Protein AF-A0A8J4FCX3-F1 (afdb_monomer)

Organism: NCBI:txid51714

pLDDT: mean 71.58, std 21.55, range [36.06, 98.0]

Mean predicted aligned error: 17.14 Å

Secondary structure (DSSP, 8-state):
-----------------------------PPP-PPP-----------------TTSTTTTTS----HHHHHHHHHHHHH-SS-SSEE-HHHHHHHHHHHHHHHGGGGGGGHHHHHHHHHHHHHSTTSSEEHHHHHHHHHHHHHHHHH-SSHHHHHS-HHHHHHHHHHH---HHHHHHHHHHHHHH-SSSSS---HHHHHHHHHHHHTTS-----------------PPPP-----PPPP--THHHHHHHHHHHHHHHHHSS-------------

Solvent-accessible surface area (backbone atoms only — not comparable to full-atom values): 18106 Å² total; per-residue (Å²): 143,84,89,83,82,86,85,80,88,84,89,79,85,84,88,82,86,76,86,88,76,85,85,84,81,87,84,81,81,81,77,82,83,78,79,88,79,90,79,83,87,79,94,75,94,74,91,76,87,67,84,72,74,83,72,52,72,69,70,68,59,69,55,74,75,56,61,64,51,57,52,39,52,49,48,46,58,72,51,26,82,86,68,82,68,43,31,47,66,68,39,47,49,52,48,49,55,56,48,32,71,66,42,46,86,57,31,71,76,44,50,67,58,53,52,51,49,51,54,52,15,67,70,38,94,78,51,37,41,44,62,66,63,50,34,53,51,52,52,50,51,32,53,52,38,23,72,37,81,60,45,50,56,78,76,35,55,72,68,57,51,49,50,51,32,65,78,65,73,43,53,73,44,56,49,22,30,52,49,44,53,49,50,65,62,27,85,81,72,77,83,56,74,53,68,64,64,54,44,62,50,56,56,62,65,58,73,74,70,74,73,79,71,76,83,78,94,77,81,85,86,83,85,90,83,84,90,80,83,92,82,86,76,96,74,84,81,74,83,88,60,73,63,58,58,50,53,51,48,47,55,47,47,58,54,52,56,64,75,65,56,74,78,79,83,75,74,80,80,81,76,83,86,128

InterPro domains:
  IPR002048 EF-hand domain [PS50222] (75-102)
  IPR011992 EF-hand domain pair [SSF47473] (73-205)
  IPR018247 EF-Hand 1, calcium-binding site [PS00018] (80-92)

Foldseek 3Di:
DDDDDDDDDDDDDDDDDDDDDDDDDDDDDDDDDDDDDDDDDDDDDDDDPPPDPPPCVVVPPVPVPPVLLLLLVLLVVVLPPVPPQWAALVSLVVVLVLLCVLQPPLSVVLVVLNVVQQVVLVPDPNVTHHSVSSSVSLVVSLQSQLPDPVRVCVVDPPVVLVVLCVVLVDDSSVLSSLSSSQSSQCPPPPLDNDVVSVVVSVVVVVVPPPPPPPDDDDDDDDDDDDDDDDDDDDDDDDPDDCPSSVRSSVVSCVVVVVVVPPDPPPDDPDDDDD

Structure (mmCIF, N/CA/C/O backbone):
data_AF-A0A8J4FCX3-F1
#
_entry.id   AF-A0A8J4FCX3-F1
#
loop_
_atom_site.group_PDB
_atom_site.id
_atom_site.type_symbol
_atom_site.label_atom_id
_atom_site.label_alt_id
_atom_site.label_comp_id
_atom_site.label_asym_id
_atom_site.label_entity_id
_atom_site.label_seq_id
_atom_site.pdbx_PDB_ins_code
_atom_site.Cartn_x
_atom_site.Cartn_y
_atom_site.Cartn_z
_atom_site.occupancy
_atom_site.B_iso_or_equiv
_atom_site.auth_seq_id
_atom_site.auth_comp_id
_atom_site.auth_asym_id
_atom_site.auth_atom_id
_atom_site.pdbx_PDB_model_num
ATOM 1 N N . MET A 1 1 ? 33.889 39.004 21.319 1.00 54.09 1 MET A N 1
ATOM 2 C CA . MET A 1 1 ? 34.688 39.206 20.091 1.00 54.09 1 MET A CA 1
ATOM 3 C C . MET A 1 1 ? 35.762 38.133 20.022 1.00 54.09 1 MET A C 1
ATOM 5 O O . MET A 1 1 ? 36.816 38.332 20.600 1.00 54.09 1 MET A O 1
ATOM 9 N N . ILE A 1 2 ? 35.498 36.999 19.370 1.00 49.41 2 ILE A N 1
ATOM 10 C CA . ILE A 1 2 ? 36.554 36.094 18.891 1.00 49.41 2 ILE A CA 1
ATOM 11 C C . ILE A 1 2 ? 36.075 35.586 17.528 1.00 49.41 2 ILE A C 1
ATOM 13 O O . ILE A 1 2 ? 35.188 34.743 17.443 1.00 49.41 2 ILE A O 1
ATOM 17 N N . GLN A 1 3 ? 36.581 36.216 16.468 1.00 55.03 3 GLN A N 1
ATOM 18 C CA . GLN A 1 3 ? 36.426 35.786 15.080 1.00 55.03 3 GLN A CA 1
ATOM 19 C C . GLN A 1 3 ? 37.555 34.800 14.770 1.00 55.03 3 GLN A C 1
ATOM 21 O O . GLN A 1 3 ? 38.723 35.173 14.855 1.00 55.03 3 GLN A O 1
ATOM 26 N N . SER A 1 4 ? 37.211 33.574 14.378 1.00 59.53 4 SER A N 1
ATOM 27 C CA . SER A 1 4 ? 38.151 32.646 13.739 1.00 59.53 4 SER A CA 1
ATOM 28 C C . SER A 1 4 ? 37.817 32.521 12.249 1.00 59.53 4 SER A C 1
ATOM 30 O O . SER A 1 4 ? 36.651 32.291 11.915 1.00 59.53 4 SER A O 1
ATOM 32 N N . PRO A 1 5 ? 38.805 32.682 11.349 1.00 67.75 5 PRO A N 1
ATOM 33 C CA . PRO A 1 5 ? 38.584 32.686 9.913 1.00 67.75 5 PRO A CA 1
ATOM 34 C C . PRO A 1 5 ? 38.852 31.320 9.270 1.00 67.75 5 PRO A C 1
ATOM 36 O O . PRO A 1 5 ? 39.834 30.654 9.576 1.00 67.75 5 PRO A O 1
ATOM 39 N N . GLY A 1 6 ? 38.016 31.010 8.278 1.00 59.69 6 GLY A N 1
ATOM 40 C CA . GLY A 1 6 ? 38.430 30.462 6.989 1.00 59.69 6 GLY A CA 1
ATOM 41 C C . GLY A 1 6 ? 38.749 28.974 6.927 1.00 59.69 6 GLY A C 1
ATOM 42 O O . GLY A 1 6 ? 39.704 28.523 7.534 1.00 59.69 6 GLY A O 1
ATOM 43 N N . HIS A 1 7 ? 38.070 28.266 6.023 1.00 53.25 7 HIS A N 1
ATOM 44 C CA . HIS A 1 7 ? 38.741 27.335 5.116 1.00 53.25 7 HIS A CA 1
ATOM 45 C C . HIS A 1 7 ? 38.043 27.329 3.756 1.00 53.25 7 HIS A C 1
ATOM 47 O O . HIS A 1 7 ? 36.821 27.260 3.647 1.00 53.25 7 HIS A O 1
ATOM 53 N N . GLN A 1 8 ? 38.870 27.520 2.731 1.00 55.38 8 GLN A N 1
ATOM 54 C CA . GLN A 1 8 ? 38.496 27.755 1.348 1.00 55.38 8 GLN A CA 1
ATOM 55 C C . GLN A 1 8 ? 38.189 26.459 0.597 1.00 55.38 8 GLN A C 1
ATOM 57 O O . GLN A 1 8 ? 38.683 25.377 0.908 1.00 55.38 8 GLN A O 1
ATOM 62 N N . ALA A 1 9 ? 37.390 26.654 -0.445 1.00 49.56 9 ALA A N 1
ATOM 63 C CA . ALA A 1 9 ? 36.961 25.714 -1.458 1.00 49.56 9 ALA A CA 1
ATOM 64 C C . ALA A 1 9 ? 38.083 24.856 -2.072 1.00 49.56 9 ALA A C 1
ATOM 66 O O . ALA A 1 9 ? 39.139 25.352 -2.465 1.00 49.56 9 ALA A O 1
ATOM 67 N N . ARG A 1 10 ? 37.771 23.575 -2.299 1.00 55.25 10 ARG A N 1
ATOM 68 C CA . ARG A 1 10 ? 38.432 22.736 -3.305 1.00 55.25 10 ARG A CA 1
ATOM 69 C C . ARG A 1 10 ? 37.392 22.153 -4.254 1.00 55.25 10 ARG A C 1
ATOM 71 O O . ARG A 1 10 ? 36.759 21.142 -3.984 1.00 55.25 10 ARG A O 1
ATOM 78 N N . THR A 1 11 ? 37.251 22.820 -5.391 1.00 54.75 11 THR A N 1
ATOM 79 C CA . THR A 1 11 ? 36.626 22.320 -6.616 1.00 54.75 11 THR A CA 1
ATOM 80 C C . THR A 1 11 ? 37.654 21.546 -7.438 1.00 54.75 11 THR A C 1
ATOM 82 O O . THR A 1 11 ? 38.562 22.177 -7.974 1.00 54.75 11 THR A O 1
ATOM 85 N N . LEU A 1 12 ? 37.493 20.231 -7.623 1.00 55.84 12 LEU A N 1
ATOM 86 C CA . LEU A 1 12 ? 38.101 19.500 -8.744 1.00 55.84 12 LEU A CA 1
ATOM 87 C C . LEU A 1 12 ? 37.167 18.385 -9.253 1.00 55.84 12 LEU A C 1
ATOM 89 O O . LEU A 1 12 ? 36.485 17.718 -8.486 1.00 55.84 12 LEU A O 1
ATOM 93 N N . ARG A 1 13 ? 37.119 18.291 -10.587 1.00 51.84 13 ARG A N 1
ATOM 94 C CA . ARG A 1 13 ? 36.178 17.575 -11.474 1.00 51.84 13 ARG A CA 1
ATOM 95 C C . ARG A 1 13 ? 36.328 16.036 -11.427 1.00 51.84 13 ARG A C 1
ATOM 97 O O . ARG A 1 13 ? 37.305 15.550 -10.869 1.00 51.84 13 ARG A O 1
ATOM 104 N N . PRO A 1 14 ? 35.462 15.281 -12.136 1.00 55.94 14 PRO A N 1
ATOM 105 C CA . PRO A 1 14 ? 35.818 14.941 -13.522 1.00 55.94 14 PRO A CA 1
ATOM 106 C C . PRO A 1 14 ? 34.668 15.071 -14.535 1.00 55.94 14 PRO A C 1
ATOM 108 O O . PRO A 1 14 ? 33.505 14.788 -14.267 1.00 55.94 14 PRO A O 1
ATOM 111 N N . LYS A 1 15 ? 35.046 15.489 -15.748 1.00 58.19 15 LYS A N 1
ATOM 112 C CA . LYS A 1 15 ? 34.238 15.401 -16.965 1.00 58.19 15 LYS A CA 1
ATOM 113 C C . LYS A 1 15 ? 34.378 13.981 -17.515 1.00 58.19 15 LYS A C 1
ATOM 115 O O . LYS A 1 15 ? 35.476 13.629 -17.935 1.00 58.19 15 LYS A O 1
ATOM 120 N N . HIS A 1 16 ? 33.291 13.220 -17.589 1.00 52.75 16 HIS A N 1
ATOM 121 C CA . HIS A 1 16 ? 33.202 12.095 -18.517 1.00 52.75 16 HIS A CA 1
ATOM 122 C C . HIS A 1 16 ? 32.226 12.458 -19.632 1.00 52.75 16 HIS A C 1
ATOM 124 O O . HIS A 1 16 ? 31.011 12.433 -19.468 1.00 52.75 16 HIS A O 1
ATOM 130 N N . SER A 1 17 ? 32.808 12.861 -20.758 1.00 54.69 17 SER A N 1
ATOM 131 C CA . SER A 1 17 ? 32.141 12.978 -22.048 1.00 54.69 17 SER A CA 1
ATOM 132 C C . SER A 1 17 ? 32.053 11.570 -22.628 1.00 54.69 17 SER A C 1
ATOM 134 O O . SER A 1 17 ? 33.079 11.024 -23.026 1.00 54.69 17 SER A O 1
ATOM 136 N N . TYR A 1 18 ? 30.865 10.968 -22.635 1.00 54.19 18 TYR A N 1
ATOM 137 C CA . TYR A 1 18 ? 30.608 9.772 -23.434 1.00 54.19 18 TYR A CA 1
ATOM 138 C C . TYR A 1 18 ? 29.905 10.180 -24.724 1.00 54.19 18 TYR A C 1
ATOM 140 O O . TYR A 1 18 ? 28.856 10.823 -24.711 1.00 54.19 18 TYR A O 1
ATOM 148 N N . ASN A 1 19 ? 30.559 9.828 -25.829 1.00 49.31 19 ASN A N 1
ATOM 149 C CA . ASN A 1 19 ? 30.091 9.979 -27.195 1.00 49.31 19 ASN A CA 1
ATOM 150 C C . ASN A 1 19 ? 28.732 9.296 -27.373 1.00 49.31 19 ASN A C 1
ATOM 152 O O . ASN A 1 19 ? 28.613 8.082 -27.213 1.00 49.31 19 ASN A O 1
ATOM 156 N N . HIS A 1 20 ? 27.729 10.081 -27.752 1.00 44.56 20 HIS A N 1
ATOM 157 C CA . HIS A 1 20 ? 26.553 9.580 -28.443 1.00 44.56 20 HIS A CA 1
ATOM 158 C C . HIS A 1 20 ? 26.887 9.520 -29.926 1.00 44.56 20 HIS A C 1
ATOM 160 O O . HIS A 1 20 ? 26.847 10.547 -30.595 1.00 44.56 20 HIS A O 1
ATOM 166 N N . ASP A 1 21 ? 27.182 8.326 -30.431 1.00 46.25 21 ASP A N 1
ATOM 167 C CA . ASP A 1 21 ? 27.243 8.095 -31.865 1.00 46.25 21 ASP A CA 1
ATOM 168 C C . ASP A 1 21 ? 26.489 6.821 -32.264 1.00 46.25 21 ASP A C 1
ATOM 170 O O . ASP A 1 21 ? 26.779 5.713 -31.827 1.00 46.25 21 ASP A O 1
ATOM 174 N N . VAL A 1 22 ? 25.516 7.060 -33.148 1.00 52.09 22 VAL A N 1
ATOM 175 C CA . VAL A 1 22 ? 25.064 6.188 -34.237 1.00 52.09 22 VAL A CA 1
ATOM 176 C C . VAL A 1 22 ? 24.312 4.903 -33.862 1.00 52.09 22 VAL A C 1
ATOM 178 O O . VAL A 1 22 ? 24.834 3.801 -33.934 1.00 52.09 22 VAL A O 1
ATOM 181 N N . PHE A 1 23 ? 22.992 5.044 -33.704 1.00 45.44 23 PHE A N 1
ATOM 182 C CA . PHE A 1 23 ? 22.042 4.125 -34.347 1.00 45.44 23 PHE A CA 1
ATOM 183 C C . PHE A 1 23 ? 20.937 4.925 -35.050 1.00 45.44 23 PHE A C 1
ATOM 185 O O . PHE A 1 23 ? 19.827 5.114 -34.559 1.00 45.44 23 PHE A O 1
ATOM 192 N N . ARG A 1 24 ? 21.264 5.408 -36.253 1.00 47.88 24 ARG A N 1
ATOM 193 C CA . ARG A 1 24 ? 20.274 5.545 -37.324 1.00 47.88 24 ARG A CA 1
ATOM 194 C C . ARG A 1 24 ? 20.088 4.148 -37.914 1.00 47.88 24 ARG A C 1
ATOM 196 O O . ARG A 1 24 ? 21.077 3.539 -38.308 1.00 47.88 24 ARG A O 1
ATOM 203 N N . THR A 1 25 ? 18.857 3.660 -38.023 1.00 45.16 25 THR A N 1
ATOM 204 C CA . THR A 1 25 ? 18.178 3.467 -39.320 1.00 45.16 25 THR A CA 1
ATOM 205 C C . THR A 1 25 ? 16.796 2.860 -39.088 1.00 45.16 25 THR A C 1
ATOM 207 O O . THR A 1 25 ? 16.624 1.815 -38.470 1.00 45.16 25 THR A O 1
ATOM 210 N N . ALA A 1 26 ? 15.813 3.598 -39.589 1.00 45.00 26 ALA A N 1
ATOM 211 C CA . ALA A 1 26 ? 14.404 3.283 -39.649 1.00 45.00 26 ALA A CA 1
ATOM 212 C C . ALA A 1 26 ? 14.099 2.133 -40.618 1.00 45.00 26 ALA A C 1
ATOM 214 O O . ALA A 1 26 ? 14.707 2.056 -41.677 1.00 45.00 26 ALA A O 1
ATOM 215 N N . CYS A 1 27 ? 13.045 1.371 -40.316 1.00 44.09 27 CYS A N 1
ATOM 216 C CA . CYS A 1 27 ? 12.129 0.797 -41.306 1.00 44.09 27 CYS A CA 1
ATOM 217 C C . CYS A 1 27 ? 10.738 0.651 -40.661 1.00 44.09 27 CYS A C 1
ATOM 219 O O . CYS A 1 27 ? 10.252 -0.446 -40.409 1.00 44.09 27 CYS A O 1
ATOM 221 N N . PHE A 1 28 ? 10.092 1.783 -40.356 1.00 52.44 28 PHE A N 1
ATOM 222 C CA . PHE A 1 28 ? 8.656 1.797 -40.068 1.00 52.44 28 PHE A CA 1
ATOM 223 C C . PHE A 1 28 ? 7.899 1.726 -41.395 1.00 52.44 28 PHE A C 1
ATOM 225 O O . PHE A 1 28 ? 7.908 2.663 -42.197 1.00 52.44 28 PHE A O 1
ATOM 232 N N . LEU A 1 29 ? 7.259 0.584 -41.624 1.00 53.66 29 LEU A N 1
ATOM 233 C CA . LEU A 1 29 ? 6.362 0.344 -42.743 1.00 53.66 29 LEU A CA 1
ATOM 234 C C . LEU A 1 29 ? 5.208 1.357 -42.705 1.00 53.66 29 LEU A C 1
ATOM 236 O O . LEU A 1 29 ? 4.382 1.369 -41.791 1.00 53.66 29 LEU A O 1
ATOM 240 N N . ARG A 1 30 ? 5.166 2.215 -43.728 1.00 43.69 30 ARG A N 1
ATOM 241 C CA . ARG A 1 30 ? 4.036 3.090 -44.053 1.00 43.69 30 ARG A CA 1
ATOM 242 C C . ARG A 1 30 ? 2.785 2.231 -44.264 1.00 43.69 30 ARG A C 1
ATOM 244 O O . ARG A 1 30 ? 2.725 1.471 -45.227 1.00 43.69 30 ARG A O 1
ATOM 251 N N . ARG A 1 31 ? 1.758 2.395 -43.425 1.00 48.84 31 ARG A N 1
ATOM 252 C CA . ARG A 1 31 ? 0.393 1.983 -43.787 1.00 48.84 31 ARG A CA 1
ATOM 253 C C . ARG A 1 31 ? -0.192 2.997 -44.779 1.00 48.84 31 ARG A C 1
ATOM 255 O O . ARG A 1 31 ? -0.106 4.199 -44.519 1.00 48.84 31 ARG A O 1
ATOM 262 N N . PRO A 1 32 ? -0.792 2.549 -45.893 1.00 56.06 32 PRO A N 1
ATOM 263 C CA . PRO A 1 32 ? -1.458 3.435 -46.832 1.00 56.06 32 PRO A CA 1
ATOM 264 C C . PRO A 1 32 ? -2.718 4.038 -46.202 1.00 56.06 32 PRO A C 1
ATOM 266 O O . PRO A 1 32 ? -3.584 3.348 -45.664 1.00 56.06 32 PRO A O 1
ATOM 269 N N . ARG A 1 33 ? -2.790 5.365 -46.288 1.00 53.41 33 ARG A N 1
ATOM 270 C CA . ARG A 1 33 ? -3.931 6.208 -45.945 1.00 53.41 33 ARG A CA 1
ATOM 271 C C . ARG A 1 33 ? -4.990 6.021 -47.036 1.00 53.41 33 ARG A C 1
ATOM 273 O O . ARG A 1 33 ? -4.890 6.637 -48.090 1.00 53.41 33 ARG A O 1
ATOM 280 N N . MET A 1 34 ? -5.961 5.139 -46.808 1.00 63.72 34 MET A N 1
ATOM 281 C CA . MET A 1 34 ? -7.114 5.006 -47.701 1.00 63.72 34 MET A CA 1
ATOM 282 C C . MET A 1 34 ? -8.065 6.187 -47.504 1.00 63.72 34 MET A C 1
ATOM 284 O O . MET A 1 34 ? -8.341 6.625 -46.386 1.00 63.72 34 MET A O 1
ATOM 288 N N . HIS A 1 35 ? -8.486 6.730 -48.639 1.00 51.56 35 HIS A N 1
ATOM 289 C CA . HIS A 1 35 ? -9.228 7.965 -48.791 1.00 51.56 35 HIS A CA 1
ATOM 290 C C . HIS A 1 35 ? -10.636 7.903 -48.196 1.00 51.56 35 HIS A C 1
ATOM 292 O O . HIS A 1 35 ? -11.343 6.902 -48.274 1.00 51.56 35 HIS A O 1
ATOM 298 N N . ALA A 1 36 ? -11.032 9.044 -47.638 1.00 53.62 36 ALA A N 1
ATOM 299 C CA . ALA A 1 36 ? -12.369 9.340 -47.170 1.00 53.62 36 ALA A CA 1
ATOM 300 C C . ALA A 1 36 ? -13.388 9.291 -48.320 1.00 53.62 36 ALA A C 1
ATOM 302 O O . ALA A 1 36 ? -13.317 10.100 -49.244 1.00 53.62 36 ALA A O 1
ATOM 303 N N . HIS A 1 37 ? -14.383 8.410 -48.203 1.00 53.88 37 HIS A N 1
ATOM 304 C CA . HIS A 1 37 ? -15.652 8.547 -48.910 1.00 53.88 37 HIS A CA 1
ATOM 305 C C . HIS A 1 37 ? -16.711 9.085 -47.946 1.00 53.88 37 HIS A C 1
ATOM 307 O O . HIS A 1 37 ? -17.147 8.421 -47.010 1.00 53.88 37 HIS A O 1
ATOM 313 N N . LYS A 1 38 ? -17.100 10.337 -48.191 1.00 60.75 38 LYS A N 1
ATOM 314 C CA . LYS A 1 38 ? -18.232 11.024 -47.575 1.00 60.75 38 LYS A CA 1
ATOM 315 C C . LYS A 1 38 ? -19.516 10.491 -48.220 1.00 60.75 38 LYS A C 1
ATOM 317 O O . LYS A 1 38 ? -19.796 10.826 -49.367 1.00 60.75 38 LYS A O 1
ATOM 322 N N . VAL A 1 39 ? -20.280 9.676 -47.494 1.00 58.12 39 VAL A N 1
ATOM 323 C CA . VAL A 1 39 ? -21.631 9.235 -47.889 1.00 58.12 39 VAL A CA 1
ATOM 324 C C . VAL A 1 39 ? -22.654 9.907 -46.961 1.00 58.12 39 VAL A C 1
ATOM 326 O O . VAL A 1 39 ? -22.490 9.820 -45.744 1.00 58.12 39 VAL A O 1
ATOM 329 N N . PRO A 1 40 ? -23.676 10.614 -47.483 1.00 64.88 40 PRO A N 1
ATOM 330 C CA . PRO A 1 40 ? -24.720 11.224 -46.664 1.00 64.88 40 PRO A CA 1
ATOM 331 C C . PRO A 1 40 ? -25.992 10.356 -46.541 1.00 64.88 40 PRO A C 1
ATOM 333 O O . PRO A 1 40 ? -26.359 9.667 -47.489 1.00 64.88 40 PRO A O 1
ATOM 336 N N . LYS A 1 41 ? -26.717 10.580 -45.424 1.00 43.47 41 LYS A N 1
ATOM 337 C CA . LYS A 1 41 ? -28.127 10.222 -45.090 1.00 43.47 41 LYS A CA 1
ATOM 338 C C . LYS A 1 41 ? -28.424 8.738 -44.766 1.00 43.47 41 LYS A C 1
ATOM 340 O O . LYS A 1 41 ? -27.689 7.887 -45.244 1.00 43.47 41 LYS A O 1
ATOM 345 N N . PRO A 1 42 ? -29.499 8.398 -44.004 1.00 49.59 42 PRO A N 1
ATOM 346 C CA . PRO A 1 42 ? -30.639 9.221 -43.560 1.00 49.59 42 PRO A CA 1
ATOM 347 C C . PRO A 1 42 ? -30.945 9.194 -42.041 1.00 49.59 42 PRO A C 1
ATOM 349 O O . PRO A 1 42 ? -30.557 8.294 -41.304 1.00 49.59 42 PRO A O 1
ATOM 352 N N . GLN A 1 43 ? -31.712 10.194 -41.595 1.00 59.75 43 GLN A N 1
ATOM 353 C CA . GLN A 1 43 ? -32.478 10.149 -40.348 1.00 59.75 43 GLN A CA 1
ATOM 354 C C . GLN A 1 43 ? -33.596 9.107 -40.487 1.00 59.75 43 GLN A C 1
ATOM 356 O O . GLN A 1 43 ? -34.418 9.212 -41.396 1.00 59.75 43 GLN A O 1
ATOM 361 N N . ALA A 1 44 ? -33.639 8.137 -39.577 1.00 44.12 44 ALA A N 1
ATOM 362 C CA . ALA A 1 44 ? -34.792 7.274 -39.368 1.00 44.12 44 ALA A CA 1
ATOM 363 C C . ALA A 1 44 ? -34.961 7.037 -37.865 1.00 44.12 44 ALA A C 1
ATOM 365 O O . ALA A 1 44 ? -34.166 6.372 -37.206 1.00 44.12 44 ALA A O 1
ATOM 366 N N . THR A 1 45 ? -36.010 7.650 -37.335 1.00 61.06 45 THR A N 1
ATOM 367 C CA . THR A 1 45 ? -36.627 7.376 -36.044 1.00 61.06 45 THR A CA 1
ATOM 368 C C . THR A 1 45 ? -37.182 5.951 -36.030 1.00 61.06 45 THR A C 1
ATOM 370 O O . THR A 1 45 ? -38.116 5.658 -36.772 1.00 61.06 45 THR A O 1
ATOM 373 N N . ALA A 1 46 ? -36.662 5.082 -35.164 1.00 44.59 46 ALA A N 1
ATOM 374 C CA . ALA A 1 46 ? -37.330 3.834 -34.801 1.00 44.59 46 ALA A CA 1
ATOM 375 C C . ALA A 1 46 ? -37.021 3.485 -33.342 1.00 44.59 46 ALA A C 1
ATOM 377 O O . ALA A 1 46 ? -35.925 3.053 -32.986 1.00 44.59 46 ALA A O 1
ATOM 378 N N . ALA A 1 47 ? -38.021 3.709 -32.493 1.00 53.69 47 ALA A N 1
ATOM 379 C CA . ALA A 1 47 ? -38.061 3.254 -31.119 1.00 53.69 47 ALA A CA 1
ATOM 380 C C . ALA A 1 47 ? -38.099 1.719 -31.086 1.00 53.69 47 ALA A C 1
ATOM 382 O O . ALA A 1 47 ? -39.151 1.104 -31.241 1.00 53.69 47 ALA A O 1
ATOM 383 N N . SER A 1 48 ? -36.946 1.100 -30.854 1.00 41.81 48 SER A N 1
ATOM 384 C CA . SER A 1 48 ? -36.867 -0.292 -30.425 1.00 41.81 48 SER A CA 1
ATOM 385 C C . SER A 1 48 ? -37.001 -0.326 -28.903 1.00 41.81 48 SER A C 1
ATOM 387 O O . SER A 1 48 ? -36.027 -0.121 -28.177 1.00 41.81 48 SER A O 1
ATOM 389 N N . LYS A 1 49 ? -38.219 -0.604 -28.419 1.00 48.78 49 LYS A N 1
ATOM 390 C CA . LYS A 1 49 ? -38.466 -1.164 -27.081 1.00 48.78 49 LYS A CA 1
ATOM 391 C C . LYS A 1 49 ? -37.854 -2.570 -27.029 1.00 48.78 49 LYS A C 1
ATOM 393 O O . LYS A 1 49 ? -38.558 -3.571 -27.077 1.00 48.78 49 LYS A O 1
ATOM 398 N N . GLY A 1 50 ? -36.527 -2.639 -26.985 1.00 41.94 50 GLY A N 1
ATOM 399 C CA . GLY A 1 50 ? -35.809 -3.853 -26.637 1.00 41.94 50 GLY A CA 1
ATOM 400 C C . GLY A 1 50 ? -35.938 -4.034 -25.135 1.00 41.94 50 GLY A C 1
ATOM 401 O O . GLY A 1 50 ? -35.396 -3.229 -24.380 1.00 41.94 50 GLY A O 1
ATOM 402 N N . GLY A 1 51 ? -36.702 -5.042 -24.714 1.00 46.62 51 GLY A 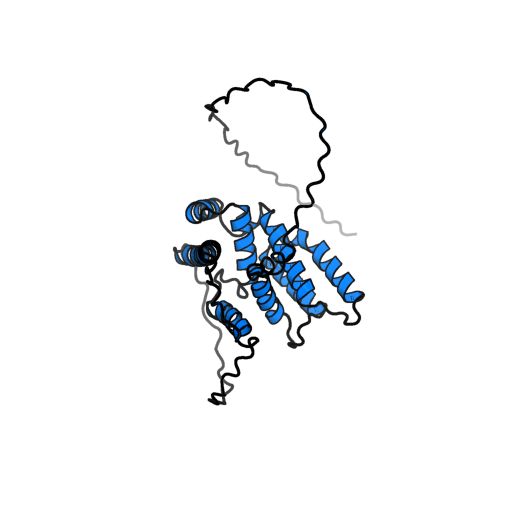N 1
ATOM 403 C CA . GLY A 1 51 ? -36.755 -5.504 -23.332 1.00 46.62 51 GLY A CA 1
ATOM 404 C C . GLY A 1 51 ? -35.348 -5.864 -22.875 1.00 46.62 51 GLY A C 1
ATOM 405 O O . GLY A 1 51 ? -34.868 -6.968 -23.113 1.00 46.62 51 GLY A O 1
ATOM 406 N N . SER A 1 52 ? -34.673 -4.882 -22.283 1.00 42.41 52 SER A N 1
ATOM 407 C CA . SER A 1 52 ? -33.363 -5.031 -21.677 1.00 42.41 52 SER A CA 1
ATOM 408 C C . SER A 1 52 ? -33.521 -6.009 -20.523 1.00 42.41 52 SER A C 1
ATOM 410 O O . SER A 1 52 ? -34.237 -5.727 -19.562 1.00 42.41 52 SER A O 1
ATOM 412 N N . LEU A 1 53 ? -32.921 -7.189 -20.679 1.00 48.78 53 LEU A N 1
ATOM 413 C CA . LEU A 1 53 ? -32.831 -8.278 -19.711 1.00 48.78 53 LEU A CA 1
ATOM 414 C C . LEU A 1 53 ? -32.180 -7.780 -18.407 1.00 48.78 53 LEU A C 1
ATOM 416 O O . LEU A 1 53 ? -31.017 -8.056 -18.121 1.00 48.78 53 LEU A O 1
ATOM 420 N N . GLY A 1 54 ? -32.953 -7.062 -17.592 1.00 42.06 54 GLY A N 1
ATOM 421 C CA . GLY A 1 54 ? -32.559 -6.476 -16.309 1.00 42.06 54 GLY A CA 1
ATOM 422 C C . GLY A 1 54 ? -32.252 -7.489 -15.200 1.00 42.06 54 GLY A C 1
ATOM 423 O O . GLY A 1 54 ? -32.158 -7.103 -14.042 1.00 42.06 54 GLY A O 1
ATOM 424 N N . GLY A 1 55 ? -32.095 -8.774 -15.534 1.00 44.03 55 GLY A N 1
ATOM 425 C CA . GLY A 1 55 ? -31.811 -9.858 -14.590 1.00 44.03 55 GLY A CA 1
ATOM 426 C C . GLY A 1 55 ? -30.346 -10.308 -14.529 1.00 44.03 55 GLY A C 1
ATOM 427 O O . GLY A 1 55 ? -29.988 -11.029 -13.606 1.00 44.03 55 GLY A O 1
ATOM 428 N N . LEU A 1 56 ? -29.479 -9.894 -15.466 1.00 41.75 56 LEU A N 1
ATOM 429 C CA . LEU A 1 56 ? -28.078 -10.358 -15.509 1.00 41.75 56 LEU A CA 1
ATOM 430 C C . LEU A 1 56 ? -27.076 -9.451 -14.776 1.00 41.75 56 LEU A C 1
ATOM 432 O O . LEU A 1 56 ? -25.997 -9.921 -14.424 1.00 41.75 56 LEU A O 1
ATOM 436 N N . SER A 1 57 ? -27.436 -8.207 -14.434 1.00 43.44 57 SER A N 1
ATOM 437 C CA . SER A 1 57 ? -26.561 -7.323 -13.635 1.00 43.44 57 SER A CA 1
ATOM 438 C C . SER A 1 57 ? -26.353 -7.795 -12.188 1.00 43.44 57 SER A C 1
ATOM 440 O O . SER A 1 57 ? -25.458 -7.308 -11.496 1.00 43.44 57 SER A O 1
ATOM 442 N N . VAL A 1 58 ? -27.167 -8.744 -11.715 1.00 46.50 58 VAL A N 1
ATOM 443 C CA . VAL A 1 58 ? -27.020 -9.364 -10.389 1.00 46.50 58 VAL A CA 1
ATOM 444 C C . VAL A 1 58 ? -26.000 -10.511 -10.418 1.00 46.50 58 VAL A C 1
ATOM 446 O O . VAL A 1 58 ? -25.294 -10.711 -9.435 1.00 46.50 58 VAL A O 1
ATOM 449 N N . LEU A 1 59 ? -25.827 -11.197 -11.556 1.00 36.06 59 LEU A N 1
ATOM 450 C CA . LEU A 1 59 ? -24.846 -12.284 -11.716 1.00 36.06 59 LEU A CA 1
ATOM 451 C C . LEU A 1 59 ? -23.479 -11.802 -12.223 1.00 36.06 59 LEU A C 1
ATOM 453 O O . LEU A 1 59 ? -22.477 -12.468 -11.994 1.00 36.06 59 LEU A O 1
ATOM 457 N N . THR A 1 60 ? -23.391 -10.613 -12.826 1.00 41.56 60 THR A N 1
ATOM 458 C CA . THR A 1 60 ? -22.098 -9.958 -13.110 1.00 41.56 60 THR A CA 1
ATOM 459 C C . THR A 1 60 ? -21.508 -9.237 -11.891 1.00 41.56 60 THR A C 1
ATOM 461 O O . THR A 1 60 ? -20.397 -8.718 -11.965 1.00 41.56 60 THR A O 1
ATOM 464 N N . ASN A 1 61 ? -22.237 -9.177 -10.768 1.00 38.78 61 ASN A N 1
ATOM 465 C CA . ASN A 1 61 ? -21.786 -8.552 -9.519 1.00 38.78 61 ASN A CA 1
ATOM 466 C C . ASN A 1 61 ? -21.125 -9.524 -8.534 1.00 38.78 61 ASN A C 1
ATOM 468 O O . ASN A 1 61 ? -20.698 -9.088 -7.464 1.00 38.78 61 ASN A O 1
ATOM 472 N N . THR A 1 62 ? -20.923 -10.796 -8.893 1.00 41.66 62 THR A N 1
ATOM 473 C CA . THR A 1 62 ? -19.852 -11.578 -8.262 1.00 41.66 62 THR A CA 1
ATOM 474 C C . THR A 1 62 ? -18.533 -11.074 -8.835 1.00 41.66 62 THR A C 1
ATOM 476 O O . THR A 1 62 ? -17.904 -11.725 -9.669 1.00 41.66 62 THR A O 1
ATOM 479 N N . ARG A 1 63 ? -18.167 -9.842 -8.449 1.00 43.47 63 ARG A N 1
ATOM 480 C CA . ARG A 1 63 ? -16.870 -9.249 -8.765 1.00 43.47 63 ARG A CA 1
ATOM 481 C C . ARG A 1 63 ? -15.827 -10.314 -8.426 1.00 43.47 63 ARG A C 1
ATOM 483 O O . ARG A 1 63 ? -15.935 -10.873 -7.328 1.00 43.47 63 ARG A O 1
ATOM 490 N N . PRO A 1 64 ? -14.884 -10.633 -9.335 1.00 49.72 64 PRO A N 1
ATOM 491 C CA . PRO A 1 64 ? -13.790 -11.540 -9.009 1.00 49.72 64 PRO A CA 1
ATOM 492 C C . PRO A 1 64 ? -13.257 -11.099 -7.657 1.00 49.72 64 PRO A C 1
ATOM 494 O O . PRO A 1 64 ? -13.007 -9.905 -7.473 1.00 49.72 64 PRO A O 1
ATOM 497 N N . VAL A 1 65 ? -13.276 -12.020 -6.689 1.00 55.22 65 VAL A N 1
ATOM 498 C CA . VAL A 1 65 ? -13.103 -11.659 -5.286 1.00 55.22 65 VAL A CA 1
ATOM 499 C C . VAL A 1 65 ? -11.826 -10.844 -5.191 1.00 55.22 65 VAL A C 1
ATOM 501 O O . VAL A 1 65 ? -10.765 -11.332 -5.578 1.00 55.22 65 VAL A O 1
ATOM 504 N N . ASP A 1 66 ? -11.968 -9.574 -4.809 1.00 77.88 66 ASP A N 1
ATOM 505 C CA . ASP A 1 66 ? -10.894 -8.605 -4.968 1.00 77.88 66 ASP A CA 1
ATOM 506 C C . ASP A 1 66 ? -9.716 -9.051 -4.105 1.00 77.88 66 ASP A C 1
ATOM 508 O O . ASP A 1 66 ? -9.739 -8.957 -2.880 1.00 77.88 66 ASP A O 1
ATOM 512 N N . ARG A 1 67 ? -8.696 -9.615 -4.747 1.00 75.69 67 ARG A N 1
ATOM 513 C CA . ARG A 1 67 ? -7.551 -10.190 -4.049 1.00 75.69 67 ARG A CA 1
ATOM 514 C C . ARG A 1 67 ? -6.832 -9.129 -3.231 1.00 75.69 67 ARG A C 1
ATOM 516 O O . ARG A 1 67 ? -6.356 -9.430 -2.138 1.00 75.69 67 ARG A O 1
ATOM 523 N N . LEU A 1 68 ? -6.824 -7.899 -3.742 1.00 87.94 68 LEU A N 1
ATOM 524 C CA . LEU A 1 68 ? -6.257 -6.765 -3.044 1.00 87.94 68 LEU A CA 1
ATOM 525 C C . LEU A 1 68 ? -7.031 -6.483 -1.762 1.00 87.94 68 LEU A C 1
ATOM 527 O O . LEU A 1 68 ? -6.408 -6.267 -0.737 1.00 87.94 68 LEU A O 1
ATOM 531 N N . ARG A 1 69 ? -8.362 -6.621 -1.766 1.00 90.31 69 ARG A N 1
ATOM 532 C CA . ARG A 1 69 ? -9.171 -6.519 -0.543 1.00 90.31 69 ARG A CA 1
ATOM 533 C C . ARG A 1 69 ? -8.707 -7.500 0.528 1.00 90.31 69 ARG A C 1
ATOM 535 O O . ARG A 1 69 ? -8.512 -7.097 1.668 1.00 90.31 69 ARG A O 1
ATOM 542 N N . PHE A 1 70 ? -8.498 -8.770 0.179 1.00 87.44 70 PHE A N 1
ATOM 543 C CA . PHE A 1 70 ? -8.002 -9.743 1.155 1.00 87.44 70 PHE A CA 1
ATOM 544 C C . PHE A 1 70 ? -6.612 -9.393 1.663 1.00 87.44 70 PHE A C 1
ATOM 546 O O . PHE A 1 70 ? -6.382 -9.487 2.860 1.00 87.44 70 PHE A O 1
ATOM 553 N N . GLN A 1 71 ? -5.708 -8.975 0.780 1.00 89.19 71 GLN A N 1
ATOM 554 C CA . GLN A 1 71 ? -4.352 -8.573 1.154 1.00 89.19 71 GLN A CA 1
ATOM 555 C C . GLN A 1 71 ? -4.375 -7.350 2.077 1.00 89.19 71 GLN A C 1
ATOM 557 O O . GLN A 1 71 ? -3.742 -7.373 3.127 1.00 89.19 71 GLN A O 1
ATOM 562 N N . SER A 1 72 ? -5.188 -6.341 1.756 1.00 94.19 72 SER A N 1
ATOM 563 C CA . SER A 1 72 ? -5.442 -5.183 2.612 1.00 94.19 72 SER A CA 1
ATOM 564 C C . SER A 1 72 ? -5.982 -5.599 3.976 1.00 94.19 72 SER A C 1
ATOM 566 O O . SER A 1 72 ? -5.544 -5.051 4.974 1.00 94.19 72 SER A O 1
ATOM 568 N N . MET A 1 73 ? -6.864 -6.600 4.059 1.00 93.06 73 MET A N 1
ATOM 569 C CA . MET A 1 73 ? -7.349 -7.105 5.350 1.00 93.06 73 MET A CA 1
ATOM 570 C C . MET A 1 73 ? -6.251 -7.765 6.201 1.00 93.06 73 MET A C 1
ATOM 572 O O . MET A 1 73 ? -6.364 -7.763 7.423 1.00 93.06 73 MET A O 1
ATOM 576 N N . LEU A 1 74 ? -5.204 -8.340 5.598 1.00 90.69 74 LEU A N 1
ATOM 577 C CA . LEU A 1 74 ? -4.065 -8.888 6.355 1.00 90.69 74 LEU A CA 1
ATOM 578 C C . LEU A 1 74 ? -3.233 -7.788 6.964 1.00 90.69 74 LEU A C 1
ATOM 580 O O . LEU A 1 74 ? -2.887 -7.859 8.136 1.00 90.69 74 LEU A O 1
ATOM 584 N N . VAL A 1 75 ? -2.936 -6.782 6.145 1.00 94.06 75 VAL A N 1
ATOM 585 C CA . VAL A 1 75 ? -2.199 -5.608 6.584 1.00 94.06 75 VAL A CA 1
ATOM 586 C C . VAL A 1 75 ? -3.005 -4.907 7.672 1.00 94.06 75 VAL A C 1
ATOM 588 O O . VAL A 1 75 ? -2.469 -4.650 8.735 1.00 94.06 75 VAL A O 1
ATOM 591 N N . PHE A 1 76 ? -4.312 -4.723 7.475 1.00 95.88 76 PHE A N 1
ATOM 592 C CA . PHE A 1 76 ? -5.210 -4.154 8.476 1.00 95.88 76 PHE A CA 1
ATOM 593 C C . PHE A 1 76 ? -5.100 -4.874 9.825 1.00 95.88 76 PHE A C 1
ATOM 595 O O . PHE A 1 76 ? -4.782 -4.246 10.823 1.00 95.88 76 PHE A O 1
ATOM 602 N N . LYS A 1 77 ? -5.266 -6.204 9.845 1.00 94.31 77 LYS A N 1
ATOM 603 C CA . LYS A 1 77 ? -5.166 -7.019 11.070 1.00 94.31 77 LYS A CA 1
ATOM 604 C C . LYS A 1 77 ? -3.799 -6.978 11.748 1.00 94.31 77 LYS A C 1
ATOM 606 O O . LYS A 1 77 ? -3.694 -7.346 12.908 1.00 94.31 77 LYS A O 1
ATOM 611 N N . GLN A 1 78 ? -2.748 -6.639 11.008 1.00 93.62 78 GLN A N 1
ATOM 612 C CA . GLN A 1 78 ? -1.408 -6.509 11.565 1.00 93.62 78 GLN A CA 1
ATOM 613 C C . GLN A 1 78 ? -1.240 -5.196 12.343 1.00 93.62 78 GLN A C 1
ATOM 615 O O . GLN A 1 78 ? -0.403 -5.147 13.241 1.00 93.62 78 GLN A O 1
ATOM 620 N N . PHE A 1 79 ? -1.999 -4.155 11.983 1.00 96.38 79 PHE A N 1
ATOM 621 C CA . PHE A 1 79 ? -1.961 -2.842 12.635 1.00 96.38 79 PHE A CA 1
ATOM 622 C C . PHE A 1 79 ? -3.088 -2.638 13.654 1.00 96.38 79 PHE A C 1
ATOM 624 O O . PHE A 1 79 ? -2.876 -1.895 14.603 1.00 96.38 79 PHE A O 1
ATOM 631 N N . ASP A 1 80 ? -4.224 -3.317 13.480 1.00 96.94 80 ASP A N 1
ATOM 632 C CA . ASP A 1 80 ? -5.335 -3.415 14.438 1.00 96.94 80 ASP A CA 1
ATOM 633 C C . ASP A 1 80 ? -4.886 -4.250 15.648 1.00 96.94 80 ASP A C 1
ATOM 635 O O . ASP A 1 80 ? -4.963 -5.484 15.653 1.00 96.94 80 ASP A O 1
ATOM 639 N N . SER A 1 81 ? -4.287 -3.573 16.627 1.00 94.75 81 SER A N 1
ATOM 640 C CA . SER A 1 81 ? -3.569 -4.214 17.731 1.00 94.75 81 SER A CA 1
ATOM 641 C C . SER A 1 81 ? -4.511 -4.720 18.821 1.00 94.75 81 SER A C 1
ATOM 643 O O . SER A 1 81 ? -4.179 -5.680 19.524 1.00 94.75 81 SER A O 1
ATOM 645 N N . ASP A 1 82 ? -5.672 -4.083 18.973 1.00 95.69 82 ASP A N 1
ATOM 646 C CA . ASP A 1 82 ? -6.708 -4.478 19.926 1.00 95.69 82 ASP A CA 1
ATOM 647 C C . ASP A 1 82 ? -7.739 -5.454 19.324 1.00 95.69 82 ASP A C 1
ATOM 649 O O . ASP A 1 82 ? -8.421 -6.166 20.069 1.00 95.69 82 ASP A O 1
ATOM 653 N N . GLY A 1 83 ? -7.781 -5.579 17.994 1.00 95.69 83 GLY A N 1
ATOM 654 C CA . GLY A 1 83 ? -8.642 -6.504 17.270 1.00 95.69 83 GLY A CA 1
ATOM 655 C C . GLY A 1 83 ? -10.096 -6.043 17.209 1.00 95.69 83 GLY A C 1
ATOM 656 O O . GLY A 1 83 ? -10.991 -6.888 17.069 1.00 95.69 83 GLY A O 1
ATOM 657 N N . ASP A 1 84 ? -10.356 -4.741 17.352 1.00 95.75 84 ASP A N 1
ATOM 658 C CA . ASP A 1 84 ? -11.706 -4.176 17.352 1.00 95.75 84 ASP A CA 1
ATOM 659 C C . ASP A 1 84 ? -12.304 -4.047 15.933 1.00 95.75 84 ASP A C 1
ATOM 661 O O . ASP A 1 84 ? -13.511 -3.816 15.762 1.00 95.75 84 ASP A O 1
ATOM 665 N N . GLY A 1 85 ? -11.486 -4.284 14.900 1.00 95.69 85 GLY A N 1
ATOM 666 C CA . GLY A 1 85 ? -11.872 -4.194 13.498 1.00 95.69 85 GLY A CA 1
ATOM 667 C C . GLY A 1 85 ? -11.890 -2.764 12.956 1.00 95.69 85 GLY A C 1
ATOM 668 O O . GLY A 1 85 ? -12.514 -2.522 11.915 1.00 95.69 85 GLY A O 1
ATOM 669 N N . LYS A 1 86 ? -11.246 -1.819 13.640 1.00 97.31 86 LYS A N 1
ATOM 670 C CA . LYS A 1 86 ? -11.041 -0.420 13.257 1.00 97.31 86 LYS A CA 1
ATOM 671 C C . LYS A 1 86 ? -9.567 -0.066 13.482 1.00 97.31 86 LYS A C 1
ATOM 673 O O . LYS A 1 86 ? -8.824 -0.805 14.102 1.00 97.31 86 LYS A O 1
ATOM 678 N N . LEU A 1 87 ? -9.121 1.040 12.896 1.00 98.00 87 LEU A N 1
ATOM 679 C CA . LEU A 1 87 ? -7.796 1.590 13.178 1.00 98.00 87 LEU A CA 1
ATOM 680 C C . LEU A 1 87 ? -7.953 2.947 13.841 1.00 98.00 87 LEU A C 1
ATOM 682 O O . LEU A 1 87 ? -8.602 3.853 13.304 1.00 98.00 87 LEU A O 1
ATOM 686 N N . THR A 1 88 ? -7.326 3.094 14.994 1.00 97.69 88 THR A N 1
ATOM 687 C CA . THR A 1 88 ? -7.126 4.386 15.643 1.00 97.69 88 THR A CA 1
ATOM 688 C C . THR A 1 88 ? -6.193 5.270 14.804 1.00 97.69 88 THR A C 1
ATOM 690 O O . THR A 1 88 ? -5.482 4.805 13.908 1.00 97.69 88 THR A O 1
ATOM 693 N N . LEU A 1 89 ? -6.175 6.581 15.075 1.00 97.31 89 LEU A N 1
ATOM 694 C CA . LEU A 1 89 ? -5.266 7.502 14.375 1.00 97.31 89 LEU A CA 1
ATOM 695 C C . LEU A 1 89 ? -3.788 7.149 14.615 1.00 97.31 89 LEU A C 1
ATOM 697 O O . LEU A 1 89 ? -2.973 7.307 13.710 1.00 97.31 89 LEU A O 1
ATOM 701 N N . GLU A 1 90 ? -3.460 6.627 15.798 1.00 97.50 90 GLU A N 1
ATOM 702 C CA . GLU A 1 90 ? -2.103 6.199 16.146 1.00 97.50 90 GLU A CA 1
ATOM 703 C C . GLU A 1 90 ? -1.674 4.965 15.338 1.00 97.50 90 GLU A C 1
ATOM 705 O O . GLU A 1 90 ? -0.577 4.944 14.781 1.00 97.50 90 GLU A O 1
ATOM 710 N N . GLU A 1 91 ? -2.544 3.961 15.200 1.00 97.62 91 GLU A N 1
ATOM 711 C CA . GLU A 1 91 ? -2.280 2.780 14.362 1.00 97.62 91 GLU A CA 1
ATOM 712 C C . GLU A 1 91 ? -2.200 3.146 12.875 1.00 97.62 91 GLU A C 1
ATOM 714 O O . GLU A 1 91 ? -1.366 2.612 12.137 1.00 97.62 91 GLU A O 1
ATOM 719 N N . LEU A 1 92 ? -3.011 4.110 12.426 1.00 97.62 92 LEU A N 1
ATOM 720 C CA . LEU A 1 92 ? -2.915 4.639 11.069 1.00 97.62 92 LEU A CA 1
ATOM 721 C C . LEU A 1 92 ? -1.568 5.334 10.821 1.00 97.62 92 LEU A C 1
ATOM 723 O O . LEU A 1 92 ? -0.993 5.171 9.743 1.00 97.62 92 LEU A O 1
ATOM 727 N N . ASP A 1 93 ? -1.048 6.088 11.790 1.00 97.50 93 ASP A N 1
ATOM 728 C CA . ASP A 1 93 ? 0.262 6.736 11.681 1.00 97.50 93 ASP A CA 1
ATOM 729 C C . ASP A 1 93 ? 1.407 5.708 11.687 1.00 97.50 93 ASP A C 1
ATOM 731 O O . ASP A 1 93 ? 2.366 5.850 10.919 1.00 97.50 93 ASP A O 1
ATOM 735 N N . GLN A 1 94 ? 1.281 4.620 12.456 1.00 97.38 94 GLN A N 1
ATOM 736 C CA . GLN A 1 94 ? 2.202 3.479 12.376 1.00 97.38 94 GLN A CA 1
ATOM 737 C C . GLN A 1 94 ? 2.182 2.843 10.980 1.00 97.38 94 GLN A C 1
ATOM 739 O O . GLN A 1 94 ? 3.242 2.594 10.397 1.00 97.38 94 GLN A O 1
ATOM 744 N N . TYR A 1 95 ? 0.994 2.643 10.399 1.00 97.44 95 TYR A N 1
ATOM 745 C CA . TYR A 1 95 ? 0.865 2.162 9.025 1.00 97.44 95 TYR A CA 1
ATOM 746 C C . TYR A 1 95 ? 1.458 3.150 8.006 1.00 97.44 95 TYR A C 1
ATOM 748 O O . TYR A 1 95 ? 2.113 2.740 7.043 1.00 97.44 95 TYR A O 1
ATOM 756 N N . ALA A 1 96 ? 1.269 4.456 8.204 1.00 97.62 96 ALA A N 1
ATOM 757 C CA . ALA A 1 96 ? 1.839 5.480 7.336 1.00 97.62 96 ALA A CA 1
ATOM 758 C C . ALA A 1 96 ? 3.371 5.406 7.317 1.00 97.62 96 ALA A C 1
ATOM 760 O O . ALA A 1 96 ? 3.956 5.338 6.233 1.00 97.62 96 ALA A O 1
ATOM 761 N N . ALA A 1 97 ? 4.008 5.311 8.488 1.00 97.06 97 ALA A N 1
ATOM 762 C CA . ALA A 1 97 ? 5.452 5.122 8.609 1.00 97.06 97 ALA A CA 1
ATOM 763 C C . ALA A 1 97 ? 5.923 3.810 7.954 1.00 97.06 97 ALA A C 1
ATOM 765 O O . ALA A 1 97 ? 6.871 3.815 7.165 1.00 97.06 97 ALA A O 1
ATOM 766 N N . TYR A 1 98 ? 5.20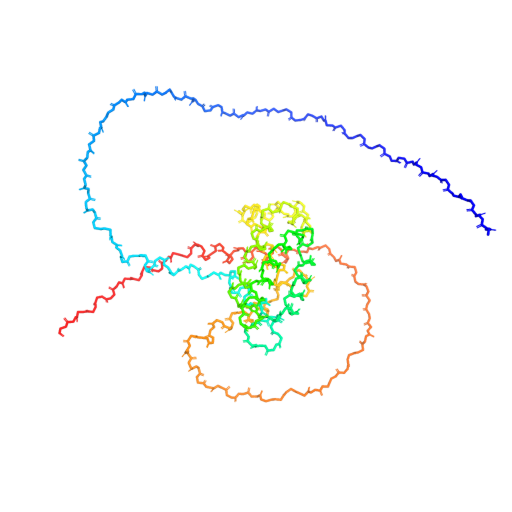9 2.708 8.207 1.00 95.88 98 TYR A N 1
ATOM 767 C CA . TYR A 1 98 ? 5.471 1.401 7.598 1.00 95.88 98 TYR A CA 1
ATOM 768 C C . TYR A 1 98 ? 5.444 1.459 6.066 1.00 95.88 98 TYR A C 1
ATOM 770 O O . TYR A 1 98 ? 6.345 0.939 5.399 1.00 95.88 98 TYR A O 1
ATOM 778 N N . SER A 1 99 ? 4.421 2.099 5.496 1.00 96.00 99 SER A N 1
ATOM 779 C CA . SER A 1 99 ? 4.274 2.228 4.047 1.00 96.00 99 SER A CA 1
ATOM 780 C C . SER A 1 99 ? 5.358 3.132 3.457 1.00 96.00 99 SER A C 1
ATOM 782 O O . SER A 1 99 ? 5.908 2.825 2.399 1.00 96.00 99 SER A O 1
ATOM 784 N N . ALA A 1 100 ? 5.730 4.208 4.156 1.00 95.94 100 ALA A N 1
ATOM 785 C CA . ALA A 1 100 ? 6.720 5.150 3.664 1.00 95.94 100 ALA A CA 1
ATOM 786 C C . ALA A 1 100 ? 8.091 4.492 3.470 1.00 95.94 100 ALA A C 1
ATOM 788 O O . ALA A 1 100 ? 8.732 4.678 2.436 1.00 95.94 100 ALA A O 1
ATOM 789 N N . GLU A 1 101 ? 8.490 3.639 4.414 1.00 95.06 101 GLU A N 1
ATOM 790 C CA . GLU A 1 101 ? 9.712 2.838 4.324 1.00 95.06 101 GLU A CA 1
ATOM 791 C C . GLU A 1 101 ? 9.711 1.904 3.098 1.00 95.06 101 GLU A C 1
ATOM 793 O O . GLU A 1 101 ? 10.715 1.775 2.398 1.00 95.06 101 GLU A O 1
ATOM 798 N N . ARG A 1 102 ? 8.569 1.277 2.794 1.00 93.69 102 ARG A N 1
ATOM 799 C CA . ARG A 1 102 ? 8.449 0.250 1.740 1.00 93.69 102 ARG A CA 1
ATOM 800 C C . ARG A 1 102 ? 8.334 0.813 0.334 1.00 93.69 102 ARG A C 1
ATOM 802 O O . ARG A 1 102 ? 8.800 0.180 -0.616 1.00 93.69 102 ARG A O 1
ATOM 809 N N . PHE A 1 103 ? 7.720 1.983 0.206 1.00 94.69 103 PHE A N 1
ATOM 810 C CA . PHE A 1 103 ? 7.523 2.662 -1.072 1.00 94.69 103 PHE A CA 1
ATOM 811 C C . PHE A 1 103 ? 8.611 3.693 -1.392 1.00 94.69 103 PHE A C 1
ATOM 813 O O . PHE A 1 103 ? 8.701 4.145 -2.538 1.00 94.69 103 PHE A O 1
ATOM 820 N N . GLY A 1 104 ? 9.458 4.041 -0.418 1.00 93.81 104 GLY A N 1
ATOM 821 C CA . GLY A 1 104 ? 10.593 4.936 -0.610 1.00 93.81 104 GLY A CA 1
ATOM 822 C C . GLY A 1 104 ? 10.156 6.284 -1.203 1.00 93.81 104 GLY A C 1
ATOM 823 O O . GLY A 1 104 ? 9.208 6.884 -0.700 1.00 93.81 104 GLY A O 1
ATOM 824 N N . PRO A 1 105 ? 10.766 6.765 -2.304 1.00 92.75 105 PRO A N 1
ATOM 825 C CA . PRO A 1 105 ? 10.413 8.057 -2.907 1.00 92.75 105 PRO A CA 1
ATOM 826 C C . PRO A 1 105 ? 8.951 8.176 -3.362 1.00 92.75 105 PRO A C 1
ATOM 828 O O . PRO A 1 105 ? 8.429 9.278 -3.486 1.00 92.75 105 PRO A O 1
ATOM 831 N N . ALA A 1 106 ? 8.270 7.057 -3.636 1.00 94.69 106 ALA A N 1
ATOM 832 C CA . ALA A 1 106 ? 6.860 7.093 -4.021 1.00 94.69 106 ALA A CA 1
ATOM 833 C C . ALA A 1 106 ? 5.935 7.458 -2.845 1.00 94.69 106 ALA A C 1
ATOM 835 O O . ALA A 1 106 ? 4.805 7.883 -3.077 1.00 94.69 106 ALA A O 1
ATOM 836 N N . ALA A 1 107 ? 6.415 7.336 -1.603 1.00 95.88 107 ALA A N 1
ATOM 837 C CA . ALA A 1 107 ? 5.627 7.570 -0.400 1.00 95.88 107 ALA A CA 1
ATOM 838 C C . ALA A 1 107 ? 5.133 9.013 -0.245 1.00 95.88 107 ALA A C 1
ATOM 840 O O . ALA A 1 107 ? 4.055 9.235 0.304 1.00 95.88 107 ALA A O 1
ATOM 841 N N . GLU A 1 108 ? 5.873 9.993 -0.773 1.00 95.81 108 GLU A N 1
ATOM 842 C CA . GLU A 1 108 ? 5.480 11.409 -0.736 1.00 95.81 108 GLU A CA 1
ATOM 843 C C . GLU A 1 108 ? 4.111 11.640 -1.394 1.00 95.81 108 GLU A C 1
ATOM 845 O O . GLU A 1 108 ? 3.341 12.505 -0.979 1.00 95.81 108 GLU A O 1
ATOM 850 N N . GLN A 1 109 ? 3.762 10.814 -2.383 1.00 96.62 109 GLN A N 1
ATOM 851 C CA . GLN A 1 109 ? 2.497 10.904 -3.110 1.00 96.62 109 GLN A CA 1
ATOM 852 C C . GLN A 1 109 ? 1.303 10.375 -2.298 1.00 96.62 109 GLN A C 1
ATOM 854 O O . GLN A 1 109 ? 0.157 10.588 -2.694 1.00 96.62 109 GLN A O 1
ATOM 859 N N . PHE A 1 110 ? 1.540 9.704 -1.164 1.00 96.69 110 PHE A N 1
ATOM 860 C CA . PHE A 1 110 ? 0.483 9.155 -0.309 1.00 96.69 110 PHE A CA 1
ATOM 861 C C . PHE A 1 110 ? -0.006 10.140 0.754 1.00 96.69 110 PHE A C 1
ATOM 863 O O . PHE A 1 110 ? -1.104 9.956 1.274 1.00 96.69 110 PHE A O 1
ATOM 870 N N . ALA A 1 111 ? 0.761 11.193 1.059 1.00 96.88 111 ALA A N 1
ATOM 871 C CA . ALA A 1 111 ? 0.399 12.213 2.047 1.00 96.88 111 ALA A CA 1
ATOM 872 C C . ALA A 1 111 ? -1.057 12.722 1.928 1.00 96.88 111 ALA A C 1
ATOM 874 O O . ALA A 1 111 ? -1.787 12.624 2.918 1.00 96.88 111 ALA A O 1
ATOM 875 N N . PRO A 1 112 ? -1.554 13.148 0.744 1.00 97.88 112 PRO A N 1
ATOM 876 C CA . PRO A 1 112 ? -2.934 13.630 0.624 1.00 97.88 112 PRO A CA 1
ATOM 877 C C . PRO A 1 112 ? -3.982 12.541 0.891 1.00 97.88 112 PRO A C 1
ATOM 879 O O . PRO A 1 112 ? -5.109 12.843 1.282 1.00 97.88 112 PRO A O 1
AT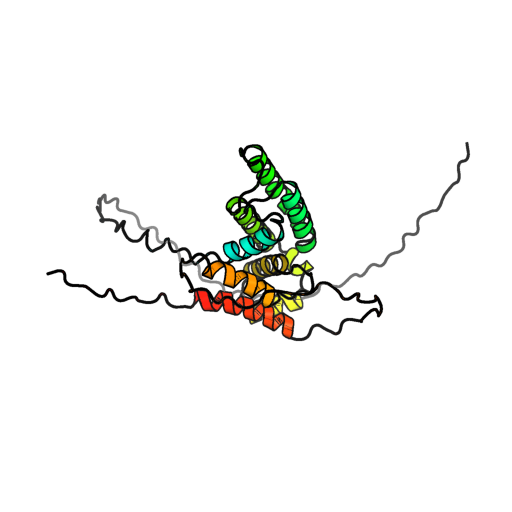OM 882 N N . MET A 1 113 ? -3.639 11.266 0.687 1.00 97.56 113 MET A N 1
ATOM 883 C CA . MET A 1 113 ? -4.549 10.154 0.958 1.00 97.56 113 MET A CA 1
ATOM 884 C C . MET A 1 113 ? -4.719 9.933 2.461 1.00 97.56 113 MET A C 1
ATOM 886 O O . MET A 1 113 ? -5.841 9.754 2.929 1.00 97.56 113 MET A O 1
ATOM 890 N N . TYR A 1 114 ? -3.618 9.998 3.212 1.00 97.81 114 TYR A N 1
ATOM 891 C CA . TYR A 1 114 ? -3.639 9.913 4.671 1.00 97.81 114 TYR A CA 1
ATOM 892 C C . TYR A 1 114 ? -4.368 11.098 5.299 1.00 97.81 114 TYR A C 1
ATOM 894 O O . TYR A 1 114 ? -5.193 10.904 6.185 1.00 97.81 114 TYR A O 1
ATOM 902 N N . GLU A 1 115 ? -4.117 12.317 4.823 1.00 97.44 115 GLU A N 1
ATOM 903 C CA . GLU A 1 115 ? -4.814 13.514 5.308 1.00 97.44 115 GLU A CA 1
ATOM 904 C C . GLU A 1 115 ? -6.323 13.429 5.090 1.00 97.44 115 GLU A C 1
ATOM 906 O O . GLU A 1 115 ? -7.094 13.696 6.012 1.00 97.44 115 GLU A O 1
ATOM 911 N N . LYS A 1 116 ? -6.745 12.991 3.898 1.00 97.38 116 LYS A N 1
ATOM 912 C CA . LYS A 1 116 ? -8.159 12.761 3.599 1.00 97.38 116 LYS 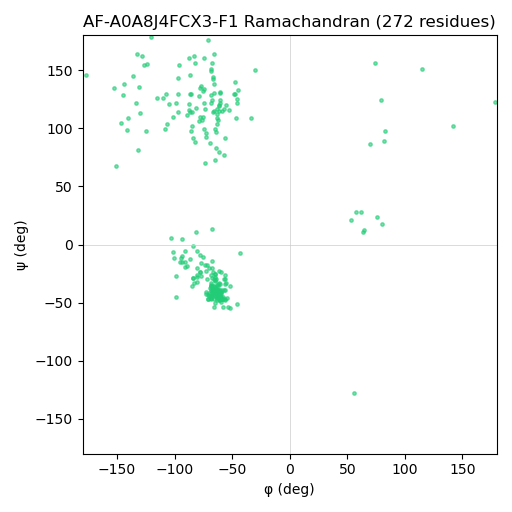A CA 1
ATOM 913 C C . LYS A 1 116 ? -8.773 11.748 4.568 1.00 97.38 116 LYS A C 1
ATOM 915 O O . LYS A 1 116 ? -9.837 12.007 5.119 1.00 97.38 116 LYS A O 1
ATOM 920 N N . LEU A 1 117 ? -8.088 10.631 4.804 1.00 96.94 117 LEU A N 1
ATOM 921 C CA . LEU A 1 117 ? -8.580 9.571 5.680 1.00 96.94 117 LEU A CA 1
ATOM 922 C C . LEU A 1 117 ? -8.657 10.015 7.149 1.00 96.94 117 LEU A C 1
ATOM 924 O O . LEU A 1 117 ? -9.634 9.715 7.829 1.00 96.94 117 LEU A O 1
ATOM 928 N N . ARG A 1 118 ? -7.674 10.790 7.632 1.00 97.06 118 ARG A N 1
ATOM 929 C CA . ARG A 1 118 ? -7.723 11.399 8.972 1.00 97.06 118 ARG A CA 1
ATOM 930 C C . ARG A 1 118 ? -8.885 12.381 9.101 1.00 97.06 118 ARG A C 1
ATOM 932 O O . ARG A 1 118 ? -9.550 12.396 10.132 1.00 97.06 118 ARG A O 1
ATOM 939 N N . ALA A 1 119 ? -9.148 13.185 8.071 1.00 97.25 119 ALA A N 1
ATOM 940 C CA . ALA A 1 119 ? -10.281 14.108 8.067 1.00 97.25 119 ALA A CA 1
ATOM 941 C C . ALA A 1 119 ? -11.625 13.359 8.101 1.00 97.25 119 ALA A C 1
ATOM 943 O O . ALA A 1 119 ? -12.519 13.742 8.852 1.00 97.25 119 ALA A O 1
ATOM 944 N N . GLU A 1 120 ? -11.757 12.269 7.341 1.00 95.50 120 GLU A N 1
ATOM 945 C CA . GLU A 1 120 ? -12.943 11.404 7.364 1.00 95.50 120 GLU A CA 1
ATOM 946 C C . GLU A 1 120 ? -13.131 10.737 8.736 1.00 95.50 120 GLU A C 1
ATOM 948 O O . GLU A 1 120 ? -14.234 10.764 9.285 1.00 95.50 120 GLU A O 1
ATOM 953 N N . ALA A 1 121 ? -12.051 10.230 9.340 1.00 96.12 121 ALA A N 1
ATOM 954 C CA . ALA A 1 121 ? -12.077 9.652 10.682 1.00 96.12 121 ALA A CA 1
ATOM 955 C C . ALA A 1 121 ? -12.460 10.680 11.759 1.00 96.12 121 ALA A C 1
ATOM 957 O O . ALA A 1 121 ? -13.223 10.350 12.662 1.00 96.12 121 ALA A O 1
ATOM 958 N N . ALA A 1 122 ? -11.996 11.930 11.647 1.00 95.38 122 ALA A N 1
ATOM 959 C CA . ALA A 1 122 ? -12.326 13.003 12.588 1.00 95.38 122 ALA A CA 1
ATOM 960 C C . ALA A 1 122 ? -13.807 13.424 12.536 1.00 95.38 122 ALA A C 1
ATOM 962 O O . ALA A 1 122 ? -14.350 13.889 13.537 1.00 95.38 122 ALA A O 1
ATOM 963 N N . VAL A 1 123 ? -14.460 13.277 11.378 1.00 96.25 123 VAL A N 1
ATOM 964 C CA . VAL A 1 123 ? -15.901 13.543 11.213 1.00 96.25 123 VAL A CA 1
ATOM 965 C C . VAL A 1 123 ? -16.745 12.335 11.631 1.00 96.25 123 VAL A C 1
ATOM 967 O O . VAL A 1 123 ? -17.888 12.495 12.064 1.00 96.25 123 VAL A O 1
ATOM 970 N N . ALA A 1 124 ? -16.204 11.121 11.513 1.00 94.81 124 ALA A N 1
ATOM 971 C CA . ALA A 1 124 ? -16.882 9.911 11.946 1.00 94.81 124 ALA A CA 1
ATOM 972 C C . ALA A 1 124 ? -17.071 9.897 13.470 1.00 94.81 124 ALA A C 1
ATOM 974 O O . ALA A 1 124 ? -16.156 10.193 14.234 1.00 94.81 124 ALA A O 1
ATOM 975 N N . LEU A 1 125 ? -18.249 9.457 13.928 1.00 93.00 125 LEU A N 1
ATOM 976 C CA . LEU A 1 125 ? -18.575 9.368 15.359 1.00 93.00 125 LEU A CA 1
ATOM 977 C C . LEU A 1 125 ? -17.573 8.501 16.146 1.00 93.00 125 LEU A C 1
ATOM 979 O O . LEU A 1 125 ? -17.403 8.691 17.345 1.00 93.00 125 LEU A O 1
ATOM 983 N N . SER A 1 126 ? -16.924 7.543 15.477 1.00 92.31 126 SER A N 1
ATOM 984 C CA . SER A 1 126 ? -15.932 6.656 16.083 1.00 92.31 126 SER A CA 1
ATOM 985 C C . SER A 1 126 ? -14.541 7.264 16.237 1.00 92.31 126 SER A C 1
ATOM 987 O O . SER A 1 126 ? -13.764 6.704 16.998 1.00 92.31 126 SER A O 1
ATOM 989 N N . GLY A 1 127 ? -14.176 8.323 15.505 1.00 95.75 127 GLY A N 1
ATOM 990 C CA . GLY A 1 127 ? -12.788 8.812 15.490 1.00 95.75 127 GLY A CA 1
ATOM 991 C C . GLY A 1 127 ? -11.765 7.813 14.919 1.00 95.75 127 GLY A C 1
ATOM 992 O O . GLY A 1 127 ? -10.565 8.010 15.073 1.00 95.75 127 GLY A O 1
ATOM 993 N N . CYS A 1 128 ? -12.234 6.729 14.295 1.00 96.94 128 CYS A N 1
ATOM 994 C CA . CYS A 1 128 ? -11.431 5.595 13.835 1.00 96.94 128 CYS A CA 1
ATOM 995 C C . CYS A 1 128 ? -11.699 5.319 12.354 1.00 96.94 128 CYS A C 1
ATOM 997 O O . CYS A 1 128 ? -12.796 5.596 11.859 1.00 96.94 128 CYS A O 1
ATOM 999 N N . VAL A 1 129 ? -10.721 4.724 11.678 1.00 97.62 129 VAL A N 1
ATOM 1000 C CA . VAL A 1 129 ? -10.793 4.293 10.281 1.00 97.62 129 VAL A CA 1
ATOM 1001 C C . VAL A 1 129 ? -11.378 2.887 10.200 1.00 97.62 129 VAL A C 1
ATOM 1003 O O . VAL A 1 129 ? -10.918 1.971 10.877 1.00 97.62 129 VAL A O 1
ATOM 1006 N N . ASP A 1 130 ? -12.381 2.695 9.351 1.00 96.50 130 ASP A N 1
ATOM 1007 C CA . ASP A 1 130 ? -12.952 1.380 9.078 1.00 96.50 130 ASP A CA 1
ATOM 1008 C C . ASP A 1 130 ? -12.155 0.600 8.018 1.00 96.50 130 ASP A C 1
ATOM 1010 O O . ASP A 1 130 ? -11.396 1.154 7.216 1.00 96.50 130 ASP A O 1
ATOM 1014 N N . VAL A 1 131 ? -12.379 -0.715 7.984 1.00 95.81 131 VAL A N 1
ATOM 1015 C CA . VAL A 1 131 ? -11.710 -1.632 7.050 1.00 95.81 131 VAL A CA 1
ATOM 1016 C C . VAL A 1 131 ? -11.903 -1.221 5.586 1.00 95.81 131 VAL A C 1
ATOM 1018 O O . VAL A 1 131 ? -10.956 -1.334 4.810 1.00 95.81 131 VAL A O 1
ATOM 1021 N N . GLU A 1 132 ? -13.083 -0.738 5.175 1.00 95.12 132 GLU A N 1
ATOM 1022 C CA . GLU A 1 132 ? -13.327 -0.389 3.766 1.00 95.12 132 GLU A CA 1
ATOM 1023 C C . GLU A 1 132 ? -12.565 0.867 3.359 1.00 95.12 132 GLU A C 1
ATOM 1025 O O . GLU A 1 132 ? -11.911 0.870 2.313 1.00 95.12 132 GLU A O 1
ATOM 1030 N N . SER A 1 133 ? -12.560 1.896 4.205 1.00 96.50 133 SER A N 1
ATOM 1031 C CA . SER A 1 133 ? -11.769 3.103 3.950 1.00 96.50 133 SER A CA 1
ATOM 1032 C C . SER A 1 133 ? -10.264 2.799 3.907 1.00 96.50 133 SER A C 1
ATOM 1034 O O . SER A 1 133 ? -9.543 3.330 3.058 1.00 96.50 133 SER A O 1
ATOM 1036 N N . PHE A 1 134 ? -9.789 1.861 4.736 1.00 97.25 134 PHE A N 1
ATOM 1037 C CA . PHE A 1 134 ? -8.415 1.359 4.653 1.00 97.25 134 PHE A CA 1
ATOM 1038 C C . PHE A 1 134 ? -8.134 0.586 3.351 1.00 97.25 134 PHE A C 1
ATOM 1040 O O . PHE A 1 134 ? -7.084 0.765 2.732 1.00 97.25 134 PHE A O 1
ATOM 1047 N N . ILE A 1 135 ? -9.062 -0.254 2.885 1.00 95.56 135 ILE A N 1
ATOM 1048 C CA . ILE A 1 135 ? -8.918 -0.955 1.597 1.00 95.56 135 ILE A CA 1
ATOM 1049 C C . ILE A 1 135 ? -8.791 0.055 0.447 1.00 95.56 135 ILE A C 1
ATOM 1051 O O . ILE A 1 135 ? -7.938 -0.121 -0.426 1.00 95.56 135 ILE A O 1
ATOM 1055 N N . GLU A 1 136 ? -9.593 1.123 0.438 1.00 95.56 136 GLU A N 1
ATOM 1056 C CA . GLU A 1 136 ? -9.497 2.168 -0.591 1.00 95.56 136 GLU A CA 1
ATOM 1057 C C . GLU A 1 136 ? -8.166 2.931 -0.531 1.00 95.56 136 GLU A C 1
ATOM 1059 O O . GLU A 1 136 ? -7.585 3.237 -1.579 1.00 95.56 136 GLU A O 1
ATOM 1064 N N . LEU A 1 137 ? -7.633 3.172 0.673 1.00 96.94 137 LEU A N 1
ATOM 1065 C CA . LEU A 1 137 ? -6.288 3.720 0.856 1.00 96.94 137 LEU A CA 1
ATOM 1066 C C . LEU A 1 137 ? -5.240 2.820 0.183 1.00 96.94 137 LEU A C 1
ATOM 1068 O O . LEU A 1 137 ? -4.486 3.293 -0.670 1.00 96.94 137 LEU A O 1
ATOM 1072 N N . VAL A 1 138 ? -5.224 1.522 0.500 1.00 96.50 138 VAL A N 1
ATOM 1073 C CA . VAL A 1 138 ? -4.257 0.568 -0.073 1.00 96.50 138 VAL A CA 1
ATOM 1074 C C . VAL A 1 138 ? -4.398 0.479 -1.595 1.00 96.50 138 VAL A C 1
ATOM 1076 O O . VAL A 1 138 ? -3.400 0.491 -2.318 1.00 96.50 138 VAL A O 1
ATOM 1079 N N . ARG A 1 139 ? -5.630 0.454 -2.120 1.00 95.19 139 ARG A N 1
ATOM 1080 C CA . ARG A 1 139 ? -5.880 0.476 -3.570 1.00 95.19 139 ARG A CA 1
ATOM 1081 C C . ARG A 1 139 ? -5.281 1.702 -4.236 1.00 95.19 139 ARG A C 1
ATOM 1083 O O . ARG A 1 139 ? -4.654 1.584 -5.291 1.00 95.19 139 ARG A O 1
ATOM 1090 N N . GLY A 1 140 ? -5.465 2.877 -3.645 1.00 95.69 140 GLY A N 1
ATOM 1091 C CA . GLY A 1 140 ? -4.893 4.090 -4.206 1.00 95.69 140 GLY A CA 1
ATOM 1092 C C . GLY A 1 140 ? -3.363 4.113 -4.107 1.00 95.69 140 GLY A C 1
ATOM 1093 O O . GLY A 1 140 ? -2.732 4.517 -5.079 1.00 95.69 140 GLY A O 1
ATOM 1094 N N . GLN A 1 141 ? -2.756 3.573 -3.044 1.00 95.88 141 GLN A N 1
ATOM 1095 C CA . GLN A 1 141 ? -1.295 3.419 -2.949 1.00 95.88 141 GLN A CA 1
ATOM 1096 C C . GLN A 1 141 ? -0.739 2.510 -4.048 1.00 95.88 141 GLN A C 1
ATOM 1098 O O . GLN A 1 141 ? 0.191 2.897 -4.756 1.00 95.88 141 GLN A O 1
ATOM 1103 N N . VAL A 1 142 ? -1.352 1.340 -4.262 1.00 95.56 142 VAL A N 1
ATOM 1104 C CA . VAL A 1 142 ? -0.968 0.419 -5.344 1.00 95.56 142 VAL A CA 1
ATOM 1105 C C . VAL A 1 142 ? -1.139 1.087 -6.708 1.00 95.56 142 VAL A C 1
ATOM 1107 O O . VAL A 1 142 ? -0.261 0.982 -7.563 1.00 95.56 142 VAL A O 1
ATOM 1110 N N . LYS A 1 143 ? -2.225 1.840 -6.915 1.00 95.31 143 LYS A N 1
ATOM 1111 C CA . LYS A 1 143 ? -2.451 2.591 -8.156 1.00 95.31 143 LYS A CA 1
ATOM 1112 C C . LYS A 1 143 ? -1.376 3.656 -8.379 1.00 95.31 143 LYS A C 1
ATOM 1114 O O . LYS A 1 143 ? -0.864 3.775 -9.491 1.00 95.31 143 LYS A O 1
ATOM 1119 N N . VAL A 1 144 ? -1.017 4.418 -7.352 1.00 95.94 144 VAL A N 1
ATOM 1120 C CA . VAL A 1 144 ? 0.038 5.438 -7.421 1.00 95.94 144 VAL A CA 1
ATOM 1121 C C . VAL A 1 144 ? 1.392 4.787 -7.720 1.00 95.94 144 VAL A C 1
ATOM 1123 O O . VAL A 1 144 ? 2.061 5.187 -8.671 1.00 95.94 144 VAL A O 1
ATOM 1126 N N . ALA A 1 145 ? 1.743 3.714 -7.009 1.00 95.06 145 ALA A N 1
ATOM 1127 C CA . ALA A 1 145 ? 2.971 2.957 -7.237 1.00 95.06 145 ALA A CA 1
ATOM 1128 C C . ALA A 1 145 ? 3.043 2.350 -8.650 1.00 95.06 145 ALA A C 1
ATOM 1130 O O . ALA A 1 145 ? 4.090 2.408 -9.287 1.00 95.06 145 ALA A O 1
ATOM 1131 N N . SER A 1 146 ? 1.923 1.841 -9.178 1.00 94.75 146 SER A N 1
ATOM 1132 C CA . SER A 1 146 ? 1.853 1.256 -10.526 1.00 94.75 146 SER A CA 1
ATOM 1133 C C . SER A 1 146 ? 2.100 2.269 -11.650 1.00 94.75 146 SER A C 1
ATOM 1135 O O . SER A 1 146 ? 2.661 1.927 -12.690 1.00 94.75 146 SER A O 1
ATOM 1137 N N . ASN A 1 147 ? 1.715 3.529 -11.427 1.00 95.75 147 ASN A N 1
ATOM 1138 C CA . ASN A 1 147 ? 1.938 4.624 -12.370 1.00 95.75 147 ASN A CA 1
ATOM 1139 C C . ASN A 1 147 ? 3.317 5.277 -12.193 1.00 95.75 147 ASN A C 1
ATOM 1141 O O . ASN A 1 147 ? 3.745 6.059 -13.043 1.00 95.75 147 ASN A O 1
ATOM 1145 N N . ASN A 1 148 ? 4.022 4.972 -11.101 1.00 96.19 148 ASN A N 1
ATOM 1146 C CA . ASN A 1 148 ? 5.321 5.542 -10.801 1.00 96.19 148 ASN A CA 1
ATOM 1147 C C . ASN A 1 148 ? 6.437 4.710 -11.451 1.00 96.19 148 ASN A C 1
ATOM 1149 O O . ASN A 1 148 ? 6.682 3.561 -11.095 1.00 96.19 148 ASN A O 1
ATOM 1153 N N . THR A 1 149 ? 7.171 5.310 -12.388 1.00 93.75 149 THR A N 1
ATOM 1154 C CA . THR A 1 149 ? 8.276 4.634 -13.087 1.00 93.75 149 THR A CA 1
ATOM 1155 C C . THR A 1 149 ? 9.532 4.456 -12.233 1.00 93.75 149 THR A C 1
ATOM 1157 O O . THR A 1 149 ? 10.409 3.678 -12.603 1.00 93.75 149 THR A O 1
ATOM 1160 N N . VAL A 1 150 ? 9.656 5.200 -11.131 1.00 94.06 150 VAL A N 1
ATOM 1161 C CA . VAL A 1 150 ? 10.818 5.176 -10.230 1.00 94.06 150 VAL A CA 1
ATOM 1162 C C . VAL A 1 150 ? 10.687 4.057 -9.198 1.00 94.06 150 VAL A C 1
ATOM 1164 O O . VAL A 1 150 ? 11.675 3.402 -8.888 1.00 94.06 150 VAL A O 1
ATOM 1167 N N . PHE A 1 151 ? 9.469 3.779 -8.727 1.00 95.19 151 PHE A N 1
ATOM 1168 C CA . PHE A 1 151 ? 9.206 2.762 -7.706 1.00 95.19 151 PHE A CA 1
ATOM 1169 C C . PHE A 1 151 ? 9.761 1.357 -8.033 1.00 95.19 151 PHE A C 1
ATOM 1171 O O . PHE A 1 151 ? 10.533 0.824 -7.235 1.00 95.19 151 PHE A O 1
ATOM 1178 N N . PRO A 1 152 ? 9.469 0.735 -9.193 1.00 93.62 152 PRO A N 1
ATOM 1179 C CA . PRO A 1 152 ? 9.994 -0.602 -9.475 1.00 93.62 152 PRO A CA 1
ATOM 1180 C C . PRO A 1 152 ? 11.527 -0.617 -9.594 1.00 93.62 152 PRO A C 1
ATOM 1182 O O . PRO A 1 152 ? 12.150 -1.634 -9.303 1.00 93.62 152 PRO A O 1
ATOM 1185 N N . ARG A 1 153 ? 12.140 0.521 -9.948 1.00 93.25 153 ARG A N 1
ATOM 1186 C CA . ARG A 1 153 ? 13.598 0.688 -10.056 1.00 93.25 153 ARG A CA 1
ATOM 1187 C C . ARG A 1 153 ? 14.299 0.860 -8.714 1.00 93.25 153 ARG A C 1
ATOM 1189 O O . ARG A 1 153 ? 15.490 0.600 -8.622 1.00 93.25 153 ARG A O 1
ATOM 1196 N N . SER A 1 154 ? 13.587 1.312 -7.680 1.00 91.75 154 SER A N 1
ATOM 1197 C CA . SER A 1 154 ? 14.133 1.314 -6.318 1.00 91.75 154 SER A CA 1
ATOM 1198 C C . SER A 1 154 ? 14.124 -0.075 -5.679 1.00 91.75 154 SER A C 1
ATOM 1200 O O . SER A 1 154 ? 14.796 -0.280 -4.674 1.00 91.75 154 SER A O 1
ATOM 1202 N N . VAL A 1 155 ? 13.357 -1.014 -6.242 1.00 89.56 155 VAL A N 1
ATOM 1203 C CA . VAL A 1 155 ? 13.233 -2.384 -5.728 1.00 89.56 155 VAL A CA 1
ATOM 1204 C C . VAL A 1 155 ? 14.129 -3.354 -6.502 1.00 89.56 155 VAL A C 1
ATOM 1206 O O . VAL A 1 155 ? 14.824 -4.147 -5.877 1.00 89.56 155 VAL A O 1
ATOM 1209 N N . PHE A 1 156 ? 14.136 -3.272 -7.836 1.00 88.75 156 PHE A N 1
ATOM 1210 C CA . PHE A 1 156 ? 14.932 -4.130 -8.718 1.00 88.75 156 PHE A CA 1
ATOM 1211 C C . PHE A 1 156 ? 15.827 -3.322 -9.645 1.00 88.75 156 PHE A C 1
ATOM 1213 O O . PHE A 1 156 ? 15.503 -2.197 -10.032 1.00 88.75 156 PHE A O 1
ATOM 1220 N N . ASN A 1 157 ? 16.914 -3.949 -10.090 1.00 91.62 157 ASN A N 1
ATOM 1221 C CA . ASN A 1 157 ? 17.730 -3.387 -11.156 1.00 91.62 157 ASN A CA 1
ATOM 1222 C C . ASN A 1 157 ? 16.967 -3.413 -12.495 1.00 91.62 157 ASN A C 1
ATOM 1224 O O . ASN A 1 157 ? 16.159 -4.309 -12.749 1.00 91.62 157 ASN A O 1
ATOM 1228 N N . ASP A 1 158 ? 17.263 -2.469 -13.400 1.00 91.31 158 ASP A N 1
ATOM 1229 C CA . ASP A 1 158 ? 16.585 -2.365 -14.707 1.00 91.31 158 ASP A CA 1
ATOM 1230 C C . ASP A 1 158 ? 16.669 -3.677 -15.524 1.00 91.31 158 ASP A C 1
ATOM 1232 O O . ASP A 1 158 ? 15.727 -4.024 -16.238 1.00 91.31 158 ASP A O 1
ATOM 1236 N N . THR A 1 159 ? 17.765 -4.435 -15.401 1.00 92.81 159 THR A N 1
ATOM 1237 C CA . THR A 1 159 ? 17.946 -5.733 -16.077 1.00 92.81 159 THR A CA 1
ATOM 1238 C C . THR A 1 159 ? 16.970 -6.794 -15.565 1.00 92.81 159 THR A C 1
ATOM 1240 O O . THR A 1 159 ? 16.323 -7.462 -16.368 1.00 92.81 159 THR A O 1
ATOM 1243 N N . GLU A 1 160 ? 16.823 -6.915 -14.243 1.00 90.50 160 GLU A N 1
ATOM 1244 C CA . GLU A 1 160 ? 15.923 -7.882 -13.598 1.00 90.50 160 GLU A CA 1
ATOM 1245 C C . GLU A 1 160 ? 14.464 -7.520 -13.860 1.00 90.50 160 GLU A C 1
ATOM 1247 O O . GLU A 1 160 ? 13.652 -8.389 -14.162 1.00 90.50 160 GLU A O 1
ATOM 1252 N N . LEU A 1 161 ? 14.136 -6.225 -13.814 1.00 89.81 161 LEU A N 1
ATOM 1253 C CA . LEU A 1 161 ? 12.789 -5.741 -14.091 1.00 89.81 161 LEU A CA 1
ATOM 1254 C C . LEU A 1 161 ? 12.368 -6.036 -15.536 1.00 89.81 161 LEU A C 1
ATOM 1256 O O . LEU A 1 161 ? 11.225 -6.423 -15.783 1.00 89.81 161 LEU A O 1
ATOM 1260 N N . ASN A 1 162 ? 13.288 -5.870 -16.492 1.00 89.69 162 ASN A N 1
ATOM 1261 C CA . ASN A 1 162 ? 13.037 -6.248 -17.876 1.00 89.69 162 ASN A CA 1
ATOM 1262 C C . ASN A 1 162 ? 12.848 -7.762 -17.985 1.00 89.69 162 ASN A C 1
ATOM 1264 O O . ASN A 1 162 ? 11.839 -8.187 -18.538 1.00 89.69 162 ASN A O 1
ATOM 1268 N N . GLN A 1 163 ? 13.761 -8.563 -17.426 1.00 90.44 163 GLN A N 1
ATOM 1269 C CA . GLN A 1 163 ? 13.655 -10.024 -17.445 1.00 90.44 163 GLN A CA 1
ATOM 1270 C C . GLN A 1 163 ? 12.314 -10.503 -16.875 1.00 90.44 163 GLN A C 1
ATOM 1272 O O . GLN A 1 163 ? 11.620 -11.281 -17.520 1.00 90.44 163 GLN A O 1
ATOM 1277 N N . LEU A 1 164 ? 11.891 -9.951 -15.737 1.00 85.81 164 LEU A N 1
ATOM 1278 C CA . LEU A 1 164 ? 10.616 -10.280 -15.114 1.00 85.81 164 LEU A CA 1
ATOM 1279 C C . LEU A 1 164 ? 9.425 -9.940 -16.020 1.00 85.81 164 LEU A C 1
ATOM 1281 O O . LEU A 1 164 ? 8.493 -10.733 -16.124 1.00 85.81 164 LEU A O 1
ATOM 1285 N N . GLY A 1 165 ? 9.449 -8.788 -16.697 1.00 86.12 165 GLY A N 1
ATOM 1286 C CA . GLY A 1 165 ? 8.409 -8.405 -17.658 1.00 86.12 165 GLY A CA 1
ATOM 1287 C C . GLY A 1 165 ? 8.335 -9.347 -18.866 1.00 86.12 165 GLY A C 1
ATOM 1288 O O . GLY A 1 165 ? 7.241 -9.708 -19.293 1.00 86.12 165 GLY A O 1
ATOM 1289 N N . TRP A 1 166 ? 9.487 -9.791 -19.380 1.00 86.94 166 TRP A N 1
ATOM 1290 C CA . TRP A 1 166 ? 9.554 -10.762 -20.478 1.00 86.94 166 TRP A CA 1
ATOM 1291 C C . TRP A 1 166 ? 9.063 -12.152 -20.051 1.00 86.94 166 TRP A C 1
ATOM 1293 O O . TRP A 1 166 ? 8.233 -12.732 -20.747 1.00 86.94 166 TRP A O 1
ATOM 1303 N N . ASP A 1 167 ? 9.516 -12.652 -18.899 1.00 86.81 167 ASP A N 1
ATOM 1304 C CA . ASP A 1 167 ? 9.186 -13.996 -18.406 1.00 86.81 167 ASP A CA 1
ATOM 1305 C C . ASP A 1 167 ? 7.708 -14.127 -18.010 1.00 86.81 167 ASP A C 1
ATOM 1307 O O . ASP A 1 167 ? 7.099 -15.184 -18.169 1.00 86.81 167 ASP A O 1
ATOM 1311 N N . SER A 1 168 ? 7.115 -13.046 -17.496 1.00 83.56 168 SER A N 1
ATOM 1312 C CA . SER A 1 168 ? 5.730 -13.040 -17.018 1.00 83.56 168 SER A CA 1
ATOM 1313 C C . SER A 1 168 ? 4.693 -12.593 -18.049 1.00 83.56 168 SER A C 1
ATOM 1315 O O . SER A 1 168 ? 3.496 -12.712 -17.786 1.00 83.56 168 SER A O 1
ATOM 1317 N N . ALA A 1 169 ? 5.132 -12.057 -19.193 1.00 90.19 169 ALA A N 1
ATOM 1318 C CA . ALA A 1 169 ? 4.284 -11.368 -20.170 1.00 90.19 169 ALA A CA 1
ATOM 1319 C C . ALA A 1 169 ? 3.424 -10.229 -19.571 1.00 90.19 169 ALA A C 1
ATOM 1321 O O . ALA A 1 169 ? 2.416 -9.838 -20.162 1.00 90.19 169 ALA A O 1
ATOM 1322 N N . LEU A 1 170 ? 3.815 -9.687 -18.411 1.00 85.38 170 LEU A N 1
ATOM 1323 C CA . LEU A 1 170 ? 3.130 -8.570 -17.767 1.00 85.38 170 LEU A CA 1
ATOM 1324 C C . LEU A 1 170 ? 3.646 -7.228 -18.282 1.00 85.38 170 LEU A C 1
ATOM 1326 O O . LEU A 1 170 ? 4.836 -7.029 -18.540 1.00 85.38 170 LEU A O 1
ATOM 1330 N N . SER A 1 171 ? 2.746 -6.253 -18.355 1.00 90.56 171 SER A N 1
ATOM 1331 C CA . SER A 1 171 ? 3.131 -4.864 -18.575 1.00 90.56 171 SER A CA 1
ATOM 1332 C C . SER A 1 171 ? 3.901 -4.307 -17.371 1.00 90.56 171 SER A C 1
ATOM 1334 O O . SER A 1 171 ? 3.739 -4.740 -16.229 1.00 90.56 171 SER A O 1
ATOM 1336 N N . ARG A 1 172 ? 4.713 -3.266 -17.596 1.00 90.25 172 ARG A N 1
ATOM 1337 C CA . ARG A 1 172 ? 5.474 -2.600 -16.522 1.00 90.25 172 ARG A CA 1
ATOM 1338 C C . ARG A 1 172 ? 4.576 -2.087 -15.384 1.00 90.25 172 ARG A C 1
ATOM 1340 O O . ARG A 1 172 ? 5.000 -2.100 -14.233 1.00 90.25 172 ARG A O 1
ATOM 1347 N N . VAL A 1 173 ? 3.355 -1.652 -15.705 1.00 91.75 173 VAL A N 1
ATOM 1348 C CA . VAL A 1 173 ? 2.368 -1.163 -14.726 1.00 91.75 173 VAL A CA 1
ATOM 1349 C C . VAL A 1 173 ? 1.884 -2.307 -13.834 1.00 91.75 173 VAL A C 1
ATOM 1351 O O . VAL A 1 173 ? 1.822 -2.153 -12.617 1.00 91.75 173 VAL A O 1
ATOM 1354 N N . GLU A 1 174 ? 1.601 -3.472 -14.418 1.00 90.81 174 GLU A N 1
ATOM 1355 C CA . GLU A 1 174 ? 1.178 -4.666 -13.675 1.00 90.81 174 GLU A CA 1
ATOM 1356 C C . GLU A 1 174 ? 2.302 -5.212 -12.796 1.00 90.81 174 GLU A C 1
ATOM 1358 O O . GLU A 1 174 ? 2.059 -5.550 -11.639 1.00 90.81 174 GLU A O 1
ATOM 1363 N N . VAL A 1 175 ? 3.541 -5.222 -13.300 1.00 90.81 175 VAL A N 1
ATOM 1364 C CA . VAL A 1 175 ? 4.715 -5.587 -12.497 1.00 90.81 175 VAL A CA 1
ATOM 1365 C C . VAL A 1 175 ? 4.860 -4.634 -11.309 1.00 90.81 175 VAL A C 1
ATOM 1367 O O . VAL A 1 175 ? 4.965 -5.088 -10.174 1.00 90.81 175 VAL A O 1
ATOM 1370 N N . ALA A 1 176 ? 4.799 -3.317 -11.526 1.00 93.06 176 ALA A N 1
ATOM 1371 C CA . ALA A 1 176 ? 4.894 -2.338 -10.443 1.00 93.06 176 ALA A CA 1
ATOM 1372 C C . ALA A 1 176 ? 3.758 -2.484 -9.409 1.00 93.06 176 ALA A C 1
ATOM 1374 O O . ALA A 1 176 ? 4.011 -2.401 -8.208 1.00 93.06 176 ALA A O 1
ATOM 1375 N N . ALA A 1 177 ? 2.528 -2.766 -9.850 1.00 92.81 177 ALA A N 1
ATOM 1376 C CA . ALA A 1 177 ? 1.406 -3.049 -8.954 1.00 92.81 177 ALA A CA 1
ATOM 1377 C C . ALA A 1 177 ? 1.626 -4.330 -8.129 1.00 92.81 177 ALA A C 1
ATOM 1379 O O . ALA A 1 177 ? 1.409 -4.331 -6.917 1.00 92.81 177 ALA A O 1
ATOM 1380 N N . ALA A 1 178 ? 2.098 -5.411 -8.757 1.00 90.62 178 ALA A N 1
ATOM 1381 C CA . ALA A 1 178 ? 2.405 -6.661 -8.067 1.00 90.62 178 ALA A CA 1
ATOM 1382 C C . ALA A 1 178 ? 3.518 -6.475 -7.023 1.00 90.62 178 ALA A C 1
ATOM 1384 O O . ALA A 1 178 ? 3.413 -6.989 -5.910 1.00 90.62 178 ALA A O 1
ATOM 1385 N N . LEU A 1 179 ? 4.546 -5.684 -7.346 1.00 92.19 179 LEU A N 1
ATOM 1386 C CA . LEU A 1 179 ? 5.627 -5.348 -6.419 1.00 92.19 179 LEU A CA 1
ATOM 1387 C C . LEU A 1 179 ? 5.159 -4.499 -5.238 1.00 92.19 179 LEU A C 1
ATOM 1389 O O . LEU A 1 179 ? 5.588 -4.742 -4.111 1.00 92.19 179 LEU A O 1
ATOM 1393 N N . ALA A 1 180 ? 4.258 -3.544 -5.474 1.00 93.94 180 ALA A N 1
ATOM 1394 C CA . ALA A 1 180 ? 3.646 -2.745 -4.416 1.00 93.94 180 ALA A CA 1
ATOM 1395 C C . ALA A 1 180 ? 2.915 -3.633 -3.399 1.00 93.94 180 ALA A C 1
ATOM 1397 O O . ALA A 1 180 ? 3.116 -3.508 -2.193 1.00 93.94 180 ALA A O 1
ATOM 1398 N N . ILE A 1 181 ? 2.113 -4.574 -3.897 1.00 92.56 181 ILE A N 1
ATOM 1399 C CA . ILE A 1 181 ? 1.390 -5.543 -3.070 1.00 92.56 181 ILE A CA 1
ATOM 1400 C C . ILE A 1 181 ? 2.362 -6.442 -2.303 1.00 92.56 181 ILE A C 1
ATOM 1402 O O . ILE A 1 181 ? 2.186 -6.661 -1.109 1.00 92.56 181 ILE A O 1
ATOM 1406 N N . PHE A 1 182 ? 3.390 -6.960 -2.976 1.00 91.56 182 PHE A N 1
ATOM 1407 C CA . PHE A 1 182 ? 4.384 -7.828 -2.353 1.00 91.56 182 PHE A CA 1
ATOM 1408 C C . PHE A 1 182 ? 5.092 -7.130 -1.189 1.00 91.56 182 PHE A C 1
ATOM 1410 O O . PHE A 1 182 ? 5.174 -7.684 -0.098 1.00 91.56 182 PHE A O 1
ATOM 1417 N N . ARG A 1 183 ? 5.528 -5.882 -1.392 1.00 92.75 183 ARG A N 1
ATOM 1418 C CA . ARG A 1 183 ? 6.191 -5.083 -0.354 1.00 92.75 183 ARG A CA 1
ATOM 1419 C C . ARG A 1 183 ? 5.285 -4.755 0.830 1.00 92.75 183 ARG A C 1
ATOM 1421 O O . ARG A 1 183 ? 5.786 -4.652 1.941 1.00 92.75 183 ARG A O 1
ATOM 1428 N N . LEU A 1 184 ? 3.977 -4.627 0.613 1.00 92.50 184 LEU A N 1
ATOM 1429 C CA . LEU A 1 184 ? 2.994 -4.460 1.690 1.00 92.50 184 LEU A CA 1
ATOM 1430 C C . LEU A 1 184 ? 2.742 -5.740 2.498 1.00 92.50 184 LEU A C 1
ATOM 1432 O O . LEU A 1 184 ? 2.261 -5.656 3.621 1.00 92.50 184 LEU A O 1
ATOM 1436 N N . LEU A 1 185 ? 3.016 -6.916 1.931 1.00 91.06 185 LEU A N 1
ATOM 1437 C CA . LEU A 1 185 ? 2.850 -8.205 2.613 1.00 91.06 185 LEU A CA 1
ATOM 1438 C C . LEU A 1 185 ? 4.149 -8.713 3.247 1.00 91.06 185 LEU A C 1
ATOM 1440 O O . LEU A 1 185 ? 4.113 -9.626 4.067 1.00 91.06 185 LEU A O 1
ATOM 1444 N N . ASP A 1 186 ? 5.285 -8.131 2.872 1.00 90.75 186 ASP A N 1
ATOM 1445 C CA . ASP A 1 186 ? 6.587 -8.412 3.462 1.00 90.75 186 ASP A CA 1
ATOM 1446 C C . ASP A 1 186 ? 6.770 -7.599 4.755 1.00 90.75 186 ASP A C 1
ATOM 1448 O O . ASP A 1 186 ? 7.248 -6.456 4.783 1.00 90.75 186 ASP A O 1
ATOM 1452 N N . PHE A 1 187 ? 6.320 -8.186 5.863 1.00 89.06 187 PHE A N 1
ATOM 1453 C CA . PHE A 1 187 ? 6.392 -7.550 7.174 1.00 89.06 187 PHE A CA 1
ATOM 1454 C C . PHE A 1 187 ? 7.818 -7.489 7.727 1.00 89.06 187 PHE A C 1
ATOM 1456 O O . PHE A 1 187 ? 8.134 -6.543 8.445 1.00 89.06 187 PHE A O 1
ATOM 1463 N N . ASN A 1 188 ? 8.685 -8.446 7.384 1.00 88.50 188 ASN A N 1
ATOM 1464 C CA . ASN A 1 188 ? 10.036 -8.551 7.936 1.00 88.50 188 ASN A CA 1
ATOM 1465 C C . ASN A 1 188 ? 11.154 -8.078 6.996 1.00 88.50 188 ASN A C 1
ATOM 1467 O O . ASN A 1 188 ? 12.321 -8.196 7.368 1.00 88.50 188 ASN A O 1
ATOM 1471 N N . LEU A 1 189 ? 10.806 -7.519 5.833 1.00 86.62 189 LEU A N 1
ATOM 1472 C CA . LEU A 1 189 ? 11.732 -6.919 4.868 1.00 86.62 189 LEU A CA 1
ATOM 1473 C C . LEU A 1 189 ? 12.820 -7.889 4.387 1.00 86.62 189 LEU A C 1
ATOM 1475 O O . LEU A 1 189 ? 13.919 -7.469 4.016 1.00 86.62 189 LEU A O 1
ATOM 1479 N N . ASP A 1 190 ? 12.532 -9.193 4.386 1.00 88.25 190 ASP A N 1
ATOM 1480 C CA . ASP A 1 190 ? 13.466 -10.192 3.860 1.00 88.25 190 ASP A CA 1
ATOM 1481 C C . ASP A 1 190 ? 13.338 -10.354 2.336 1.00 88.25 190 ASP A C 1
ATOM 1483 O O . ASP A 1 190 ? 14.132 -11.068 1.722 1.00 88.25 190 ASP A O 1
ATOM 1487 N N . ASN A 1 191 ? 12.411 -9.623 1.706 1.00 85.62 191 ASN A N 1
ATOM 1488 C CA . ASN A 1 191 ? 12.009 -9.748 0.310 1.00 85.62 191 ASN A CA 1
ATOM 1489 C C . ASN A 1 191 ? 11.418 -11.129 -0.014 1.00 85.62 191 ASN A C 1
ATOM 1491 O O . ASN A 1 191 ? 11.491 -11.578 -1.160 1.00 85.62 191 ASN A O 1
ATOM 1495 N N . TYR A 1 192 ? 10.820 -11.799 0.973 1.00 85.00 192 TYR A N 1
ATOM 1496 C CA . TYR A 1 192 ? 10.070 -13.036 0.813 1.00 85.00 192 TYR A CA 1
ATOM 1497 C C . TYR A 1 192 ? 8.717 -12.927 1.516 1.00 85.00 192 TYR A C 1
ATOM 1499 O O . TYR A 1 192 ? 8.598 -12.527 2.665 1.00 85.00 192 TYR A O 1
ATOM 1507 N N . VAL A 1 193 ? 7.660 -13.378 0.844 1.00 80.94 193 VAL A N 1
ATOM 1508 C CA . VAL A 1 193 ? 6.373 -13.580 1.514 1.00 80.94 193 VAL A 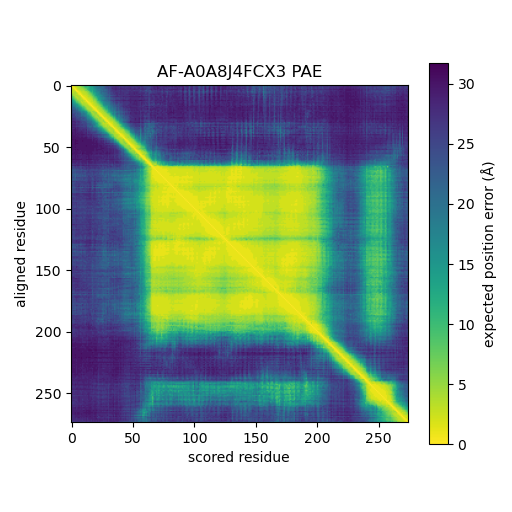CA 1
ATOM 1509 C C . VAL A 1 193 ? 6.362 -15.003 2.052 1.00 80.94 193 VAL A C 1
ATOM 1511 O O . VAL A 1 193 ? 6.338 -15.968 1.280 1.00 80.94 193 VAL A O 1
ATOM 1514 N N . LYS A 1 194 ? 6.398 -15.160 3.378 1.00 82.50 194 LYS A N 1
ATOM 1515 C CA . LYS A 1 194 ? 6.369 -16.492 3.987 1.00 82.50 194 LYS A CA 1
ATOM 1516 C C . LYS A 1 194 ? 5.016 -17.146 3.725 1.00 82.50 194 LYS A C 1
ATOM 1518 O O . LYS A 1 194 ? 3.959 -16.520 3.797 1.00 82.50 194 LYS A O 1
ATOM 1523 N N . LEU A 1 195 ? 5.042 -18.458 3.481 1.00 77.50 195 LEU A N 1
ATO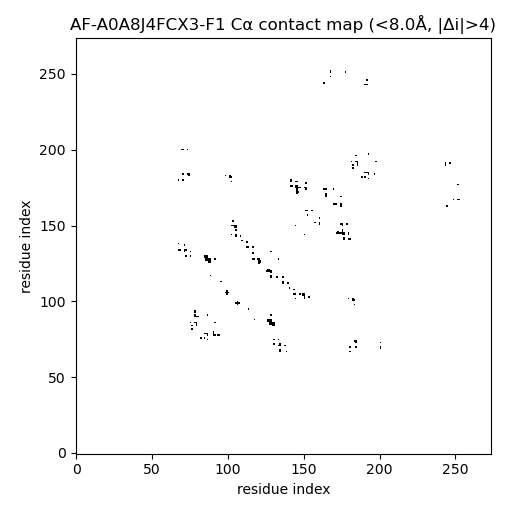M 1524 C CA . LEU A 1 195 ? 3.825 -19.267 3.348 1.00 77.50 195 LEU A CA 1
ATOM 1525 C C . LEU A 1 195 ? 2.925 -19.151 4.580 1.00 77.50 195 LEU A C 1
ATOM 1527 O O . LEU A 1 195 ? 1.712 -19.266 4.453 1.00 77.50 195 LEU A O 1
ATOM 1531 N N . GLU A 1 196 ? 3.508 -18.911 5.753 1.00 77.38 196 GLU A N 1
ATOM 1532 C CA . GLU A 1 196 ? 2.752 -18.715 6.985 1.00 77.38 196 GLU A CA 1
ATOM 1533 C C . GLU A 1 196 ? 1.916 -17.429 6.950 1.00 77.38 196 GLU A C 1
ATOM 1535 O O . GLU A 1 196 ? 0.755 -17.446 7.351 1.00 77.38 196 GLU A O 1
ATOM 1540 N N . ASP A 1 197 ? 2.442 -16.350 6.370 1.00 71.06 197 ASP A N 1
ATOM 1541 C CA . ASP A 1 197 ? 1.713 -15.086 6.221 1.00 71.06 197 ASP A CA 1
ATOM 1542 C C . ASP A 1 197 ? 0.572 -15.230 5.200 1.00 71.06 197 ASP A C 1
ATOM 1544 O O . ASP A 1 197 ? -0.549 -14.765 5.424 1.00 71.06 197 ASP A O 1
ATOM 1548 N N . LEU A 1 198 ? 0.796 -16.001 4.128 1.00 72.06 198 LEU A N 1
ATOM 1549 C CA . LEU A 1 198 ? -0.262 -16.377 3.182 1.00 72.06 198 LEU A CA 1
ATOM 1550 C C . LEU A 1 198 ? -1.298 -17.336 3.788 1.00 72.06 198 LEU A C 1
ATOM 1552 O O . LEU A 1 198 ? -2.482 -17.244 3.463 1.00 72.06 198 LEU A O 1
ATOM 1556 N N . ARG A 1 199 ? -0.903 -18.255 4.674 1.00 73.44 199 ARG A N 1
ATOM 1557 C CA . ARG A 1 199 ? -1.841 -19.165 5.353 1.00 73.44 199 ARG A CA 1
ATOM 1558 C C . ARG A 1 199 ? -2.709 -18.429 6.357 1.00 73.44 199 ARG A C 1
ATOM 1560 O O . ARG A 1 199 ? -3.924 -18.633 6.349 1.00 73.44 199 ARG A O 1
ATOM 1567 N N . LYS A 1 200 ? -2.123 -17.532 7.158 1.00 67.00 200 LYS A N 1
ATOM 1568 C CA . LYS A 1 200 ? -2.878 -16.621 8.033 1.00 67.00 200 LYS A CA 1
ATOM 1569 C C . LYS A 1 200 ? -3.945 -15.870 7.238 1.00 67.00 200 LYS A C 1
ATOM 1571 O O . LYS A 1 200 ? -5.071 -15.707 7.713 1.00 67.00 200 LYS A O 1
ATOM 1576 N N . ALA A 1 201 ? -3.636 -15.523 5.988 1.00 58.69 201 ALA A N 1
ATOM 1577 C CA . ALA A 1 201 ? -4.608 -14.937 5.083 1.00 58.69 201 ALA A CA 1
ATOM 1578 C C . ALA A 1 201 ? -5.756 -15.859 4.698 1.00 58.69 201 ALA A C 1
ATOM 1580 O O . ALA A 1 201 ? -6.926 -15.507 4.867 1.00 58.69 201 ALA A O 1
ATOM 1581 N N . GLN A 1 202 ? -5.427 -17.045 4.194 1.00 63.59 202 GLN A N 1
ATOM 1582 C CA . GLN A 1 202 ? -6.404 -17.980 3.646 1.00 63.59 202 GLN A CA 1
ATOM 1583 C C . GLN A 1 202 ? -7.359 -18.521 4.713 1.00 63.59 202 GLN A C 1
ATOM 1585 O O . GLN A 1 202 ? -8.566 -18.594 4.476 1.00 63.59 202 GLN A O 1
ATOM 1590 N N . VAL A 1 203 ? -6.858 -18.832 5.911 1.00 55.62 203 VAL A N 1
ATOM 1591 C CA . VAL A 1 203 ? -7.673 -19.420 6.988 1.00 55.62 203 VAL A CA 1
ATOM 1592 C C . VAL A 1 203 ? -8.789 -18.468 7.433 1.00 55.62 203 VAL A C 1
ATOM 1594 O O . VAL A 1 203 ? -9.910 -18.905 7.700 1.00 55.62 203 VAL A O 1
ATOM 1597 N N . SER A 1 204 ? -8.540 -17.155 7.419 1.00 53.44 204 SER A N 1
ATOM 1598 C CA . SER A 1 204 ? -9.541 -16.168 7.837 1.00 53.44 204 SER A CA 1
ATOM 1599 C C . SER A 1 204 ? -10.763 -16.076 6.910 1.00 53.44 204 SER A C 1
ATOM 1601 O O . SER A 1 204 ? -11.849 -15.714 7.363 1.00 53.44 204 SER A O 1
ATOM 1603 N N . THR A 1 205 ? -10.628 -16.472 5.640 1.00 49.47 205 THR A N 1
ATOM 1604 C CA . THR A 1 205 ? -11.755 -16.512 4.690 1.00 49.47 205 THR A CA 1
ATOM 1605 C C . THR A 1 205 ? -12.668 -17.722 4.881 1.00 49.47 205 THR A C 1
ATOM 1607 O O . THR A 1 205 ? -13.852 -17.649 4.561 1.00 49.47 205 THR A O 1
ATOM 1610 N N . CYS A 1 206 ? -12.161 -18.809 5.473 1.00 48.00 206 CYS A N 1
ATOM 1611 C CA . CYS A 1 206 ? -12.929 -20.040 5.659 1.00 48.00 206 CYS A CA 1
ATOM 1612 C C . CYS A 1 206 ? -13.820 -19.985 6.916 1.00 48.00 206 CYS A C 1
ATOM 1614 O O . CYS A 1 206 ? -14.944 -20.483 6.915 1.00 48.00 206 CYS A O 1
ATOM 1616 N N . ALA A 1 207 ? -13.377 -19.290 7.971 1.00 49.97 207 ALA A N 1
ATOM 1617 C CA . ALA A 1 207 ? -14.097 -19.223 9.248 1.00 49.97 207 ALA A CA 1
ATOM 1618 C C . ALA A 1 207 ? -15.440 -18.461 9.189 1.00 49.97 207 ALA A C 1
ATOM 1620 O O . ALA A 1 207 ? -16.302 -18.666 10.042 1.00 49.97 207 ALA A O 1
ATOM 1621 N N . ARG A 1 208 ? -15.659 -17.601 8.181 1.00 47.28 208 ARG A N 1
ATOM 1622 C CA . ARG A 1 208 ? -16.889 -16.791 8.062 1.00 47.28 208 ARG A CA 1
ATOM 1623 C C . ARG A 1 208 ? -18.003 -17.460 7.246 1.00 47.28 208 ARG A C 1
ATOM 1625 O O . ARG A 1 208 ? -19.114 -16.943 7.219 1.00 47.28 208 ARG A O 1
ATOM 1632 N N . ALA A 1 209 ? -17.747 -18.619 6.632 1.00 48.62 209 ALA A N 1
ATOM 1633 C CA . ALA A 1 209 ? -18.727 -19.334 5.808 1.00 48.62 209 ALA A CA 1
ATOM 1634 C C . ALA A 1 209 ? -19.738 -20.184 6.610 1.00 48.62 209 ALA A C 1
ATOM 1636 O O . ALA A 1 209 ? -20.469 -20.978 6.027 1.00 48.62 209 ALA A O 1
ATOM 1637 N N . GLY A 1 210 ? -19.802 -20.053 7.941 1.00 48.66 210 GLY A N 1
ATOM 1638 C CA . GLY A 1 210 ? -20.822 -20.736 8.747 1.00 48.66 210 GLY A CA 1
ATOM 1639 C C . GLY A 1 210 ? -20.726 -22.266 8.736 1.00 48.66 210 GLY A C 1
ATOM 1640 O O . GLY A 1 210 ? -21.640 -22.936 9.219 1.00 48.66 210 GLY A O 1
ATOM 1641 N N . PHE A 1 211 ? -19.622 -22.832 8.238 1.00 41.78 211 PHE A N 1
ATOM 1642 C CA . PHE A 1 211 ? -19.325 -24.240 8.434 1.00 41.78 211 PHE A CA 1
ATOM 1643 C C . PHE A 1 211 ? -18.924 -24.400 9.899 1.00 41.78 211 PHE A C 1
ATOM 1645 O O . PHE A 1 211 ? -17.780 -24.169 10.287 1.00 41.78 211 PHE A O 1
ATOM 1652 N N . LYS A 1 212 ? -19.915 -24.716 10.740 1.00 49.09 212 LYS A N 1
ATOM 1653 C CA . LYS A 1 212 ? -19.710 -25.226 12.095 1.00 49.09 212 LYS A CA 1
ATOM 1654 C C . LYS A 1 212 ? -18.952 -26.544 11.968 1.00 49.09 212 LYS A C 1
ATOM 1656 O O . LYS A 1 212 ? -19.546 -27.617 12.009 1.00 49.09 212 LYS A O 1
ATOM 1661 N N . THR A 1 213 ? -17.643 -26.465 11.770 1.00 44.00 213 THR A N 1
ATOM 1662 C CA . THR A 1 213 ? -16.756 -27.595 11.990 1.00 44.00 213 THR A CA 1
ATOM 1663 C C . THR A 1 213 ? -16.885 -27.914 13.467 1.00 44.00 213 THR A C 1
ATOM 1665 O O . THR A 1 213 ? -16.491 -27.123 14.326 1.00 44.00 213 THR A O 1
ATOM 1668 N N . LEU A 1 214 ? -17.559 -29.027 13.744 1.00 48.72 214 LEU A N 1
ATOM 1669 C CA . LEU A 1 214 ? -17.684 -29.591 15.073 1.00 48.72 214 LEU A CA 1
ATOM 1670 C C . LEU A 1 214 ? -16.294 -29.637 15.706 1.00 48.72 214 LEU A C 1
ATOM 1672 O O . LEU A 1 214 ? -15.318 -30.047 15.078 1.00 48.72 214 LEU A O 1
ATOM 1676 N N . ALA A 1 215 ? -16.243 -29.112 16.923 1.00 43.31 215 ALA A N 1
ATOM 1677 C CA . ALA A 1 215 ? -15.052 -28.902 17.714 1.00 43.31 215 ALA A CA 1
ATOM 1678 C C . ALA A 1 215 ? -14.111 -30.111 17.688 1.00 43.31 215 ALA A C 1
ATOM 1680 O O . ALA A 1 215 ? -14.524 -31.236 17.961 1.00 43.31 215 ALA A O 1
ATOM 1681 N N . ASN A 1 216 ? -12.829 -29.839 17.457 1.00 43.19 216 ASN A N 1
ATOM 1682 C CA . ASN A 1 216 ? -11.759 -30.702 17.928 1.00 43.19 216 ASN A CA 1
ATOM 1683 C C . ASN A 1 216 ? -11.092 -29.973 19.107 1.00 43.19 216 ASN A C 1
ATOM 1685 O O . ASN A 1 216 ? -10.381 -28.991 18.881 1.00 43.19 216 ASN A O 1
ATOM 1689 N N . PRO A 1 217 ? -11.357 -30.369 20.365 1.00 56.78 217 PRO A N 1
ATOM 1690 C CA . PRO A 1 217 ? -10.686 -29.804 21.521 1.00 56.78 217 PRO A CA 1
ATOM 1691 C C . PRO A 1 217 ? -9.358 -30.541 21.701 1.00 56.78 217 PRO A C 1
ATOM 1693 O O . PRO A 1 217 ? -9.300 -31.580 22.354 1.00 56.78 217 PRO A O 1
ATOM 1696 N N . CYS A 1 218 ? -8.279 -30.030 21.113 1.00 39.09 218 CYS A N 1
ATOM 1697 C CA . CYS A 1 218 ? -6.940 -30.512 21.435 1.00 39.09 218 CYS A CA 1
ATOM 1698 C C . CYS A 1 218 ? -5.989 -29.356 21.753 1.00 39.09 218 CYS A C 1
ATOM 1700 O O . CYS A 1 218 ? -5.584 -28.595 20.881 1.00 39.09 218 CYS A O 1
ATOM 1702 N N . ASN A 1 219 ? -5.606 -29.357 23.030 1.00 42.34 219 ASN A N 1
ATOM 1703 C CA . ASN A 1 219 ? -4.341 -28.922 23.612 1.00 42.34 219 ASN A CA 1
ATOM 1704 C C . ASN A 1 219 ? -4.104 -27.434 23.891 1.00 42.34 219 ASN A C 1
ATOM 1706 O O . ASN A 1 219 ? -3.480 -26.683 23.151 1.00 42.34 219 ASN A O 1
ATOM 1710 N N . SER A 1 220 ? -4.531 -27.109 25.110 1.00 50.81 220 SER A N 1
ATOM 1711 C CA . SER A 1 220 ? -3.817 -26.360 26.140 1.00 50.81 220 SER A CA 1
ATOM 1712 C C . SER A 1 220 ? -2.282 -26.478 26.156 1.00 50.81 220 SER A C 1
ATOM 1714 O O . SER A 1 220 ? -1.730 -27.560 25.969 1.00 50.81 220 SER A O 1
ATOM 1716 N N . ALA A 1 221 ? -1.682 -25.377 26.624 1.00 43.25 221 ALA A N 1
ATOM 1717 C CA . ALA A 1 221 ? -0.383 -25.238 27.292 1.00 43.25 221 ALA A CA 1
ATOM 1718 C C . ALA A 1 221 ? 0.877 -25.161 26.408 1.00 43.25 221 ALA A C 1
ATOM 1720 O O . ALA A 1 221 ? 1.494 -26.164 26.067 1.00 43.25 221 ALA A O 1
ATOM 1721 N N . VAL A 1 222 ? 1.331 -23.925 26.165 1.00 42.94 222 VAL A N 1
ATOM 1722 C CA . VAL A 1 222 ? 2.731 -23.620 25.832 1.00 42.94 222 VAL A CA 1
ATOM 1723 C C . VAL A 1 222 ? 3.374 -22.988 27.075 1.00 42.94 222 VAL A C 1
ATOM 1725 O O . VAL A 1 222 ? 2.868 -21.968 27.547 1.00 42.94 222 VAL A O 1
ATOM 1728 N N . PRO A 1 223 ? 4.447 -23.568 27.643 1.00 48.97 223 PRO A N 1
ATOM 1729 C CA . PRO A 1 223 ? 5.149 -22.977 28.770 1.00 48.97 223 PRO A CA 1
ATOM 1730 C C . PRO A 1 223 ? 6.054 -21.830 28.308 1.00 48.97 223 PRO A C 1
ATOM 1732 O O . PRO A 1 223 ? 6.803 -21.932 27.338 1.00 48.97 223 PRO A O 1
ATOM 1735 N N . SER A 1 224 ? 5.986 -20.734 29.054 1.00 48.38 224 SER A N 1
ATOM 1736 C CA . SER A 1 224 ? 6.910 -19.609 29.010 1.00 48.38 224 SER A CA 1
ATOM 1737 C C . SER A 1 224 ? 8.288 -20.016 29.541 1.00 48.38 224 SER A C 1
ATOM 1739 O O . SER A 1 224 ? 8.402 -20.390 30.708 1.00 48.38 224 SER A O 1
ATOM 1741 N N . GLY A 1 225 ? 9.332 -19.859 28.725 1.00 47.84 225 GLY A N 1
ATOM 1742 C CA . GLY A 1 225 ? 10.701 -19.721 29.222 1.00 47.84 225 GLY A CA 1
ATOM 1743 C C . GLY A 1 225 ? 11.763 -20.422 28.387 1.00 47.84 225 GLY A C 1
ATOM 1744 O O . GLY A 1 225 ? 11.975 -21.608 28.573 1.00 47.84 225 GLY A O 1
ATOM 1745 N N . PHE A 1 226 ? 12.492 -19.658 27.567 1.00 39.09 226 PHE A N 1
ATOM 1746 C CA . PHE A 1 226 ? 13.933 -19.844 27.357 1.00 39.09 226 PHE A CA 1
ATOM 1747 C C . PHE A 1 226 ? 14.584 -18.504 26.963 1.00 39.09 226 PHE A C 1
ATOM 1749 O O . PHE A 1 226 ? 14.034 -17.792 26.119 1.00 39.09 226 PHE A O 1
ATOM 1756 N N . PRO A 1 227 ? 15.739 -18.143 27.555 1.00 57.03 227 PRO A N 1
ATOM 1757 C CA . PRO A 1 227 ? 16.534 -16.992 27.150 1.00 57.03 227 PRO A CA 1
ATOM 1758 C C . PRO A 1 227 ? 17.484 -17.397 26.013 1.00 57.03 227 PRO A C 1
ATOM 1760 O O . PRO A 1 227 ? 18.223 -18.372 26.143 1.00 57.03 227 PRO A O 1
ATOM 1763 N N . TYR A 1 228 ? 17.504 -16.646 24.912 1.00 44.31 228 TYR A N 1
ATOM 1764 C CA . TYR A 1 228 ? 18.533 -16.804 23.879 1.00 44.31 228 TYR A CA 1
ATOM 1765 C C . TYR A 1 228 ? 19.643 -15.766 24.084 1.00 44.31 228 TYR A C 1
ATOM 1767 O O . TYR A 1 228 ? 19.338 -14.577 24.214 1.00 44.31 228 TYR A O 1
ATOM 1775 N N . PRO A 1 229 ? 20.925 -16.175 24.108 1.00 50.88 229 PRO A N 1
ATOM 1776 C CA . PRO A 1 229 ? 22.035 -15.241 24.130 1.00 50.88 229 PRO A CA 1
ATOM 1777 C C . PRO A 1 229 ? 22.260 -14.647 22.734 1.00 50.88 229 PRO A C 1
ATOM 1779 O O . PRO A 1 229 ? 22.275 -15.346 21.721 1.00 50.88 229 PRO A O 1
ATOM 1782 N N . LEU A 1 230 ? 22.480 -13.334 22.712 1.00 54.09 230 LEU A N 1
ATOM 1783 C CA . LEU A 1 230 ? 23.071 -12.588 21.606 1.00 54.09 230 LEU A CA 1
ATOM 1784 C C . LEU A 1 230 ? 24.483 -13.112 21.330 1.00 54.09 230 LEU A C 1
ATOM 1786 O O . LEU A 1 230 ? 25.327 -13.050 22.219 1.00 54.09 230 LEU A O 1
ATOM 1790 N N . THR A 1 23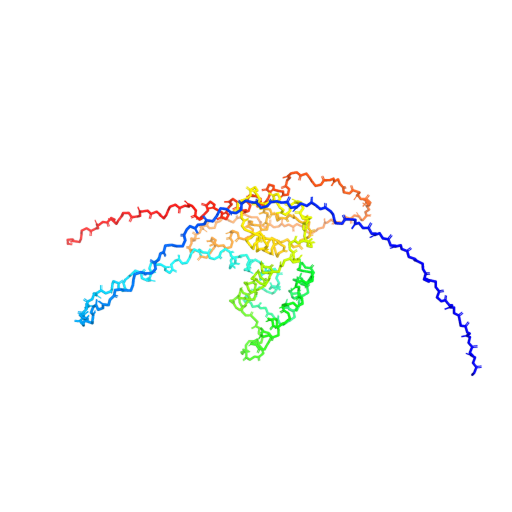1 ? 24.765 -13.584 20.114 1.00 49.03 231 THR A N 1
ATOM 1791 C CA . THR A 1 231 ? 26.075 -13.429 19.449 1.00 49.03 231 THR A CA 1
ATOM 1792 C C . THR A 1 231 ? 26.059 -14.005 18.031 1.00 49.03 231 THR A C 1
ATOM 1794 O O . THR A 1 231 ? 25.498 -15.075 17.804 1.00 49.03 231 THR A O 1
ATOM 1797 N N . SER A 1 232 ? 26.824 -13.346 17.146 1.00 44.72 232 SER A N 1
ATOM 1798 C CA . SER A 1 232 ? 27.454 -13.840 15.894 1.00 44.72 232 SER A CA 1
ATOM 1799 C C . SER A 1 232 ? 26.922 -13.205 14.585 1.00 44.72 232 SER A C 1
ATOM 1801 O O . SER A 1 232 ? 25.814 -12.674 14.568 1.00 44.72 232 SER A O 1
ATOM 1803 N N . PRO A 1 233 ? 27.754 -13.108 13.523 1.00 53.97 233 PRO A N 1
ATOM 1804 C CA . PRO A 1 233 ? 28.233 -11.822 13.016 1.00 53.97 233 PRO A CA 1
ATOM 1805 C C . PRO A 1 233 ? 27.823 -11.586 11.550 1.00 53.97 233 PRO A C 1
ATOM 1807 O O . PRO A 1 233 ? 27.201 -12.432 10.913 1.00 53.97 233 PRO A O 1
ATOM 1810 N N . LEU A 1 234 ? 28.204 -10.416 11.026 1.00 50.91 234 LEU A N 1
ATOM 1811 C CA . LEU A 1 234 ? 28.090 -9.994 9.626 1.00 50.91 234 LEU A CA 1
ATOM 1812 C C . LEU A 1 234 ? 28.272 -11.146 8.620 1.00 50.91 234 LEU A C 1
ATOM 1814 O O . LEU A 1 234 ? 29.383 -11.630 8.400 1.00 50.91 234 LEU A O 1
ATOM 1818 N N . SER A 1 235 ? 27.168 -11.533 7.980 1.00 43.56 235 SER A N 1
ATOM 1819 C CA . SER A 1 235 ? 27.144 -12.424 6.825 1.00 43.56 235 SER A CA 1
ATOM 1820 C C . SER A 1 235 ? 27.075 -11.582 5.553 1.00 43.56 235 SER A C 1
ATOM 1822 O O . SER A 1 235 ? 26.109 -10.861 5.310 1.00 43.56 235 SER A O 1
ATOM 1824 N N . SER A 1 236 ? 28.140 -11.650 4.760 1.00 53.56 236 SER A N 1
ATOM 1825 C CA . SER A 1 236 ? 28.184 -11.191 3.376 1.00 53.56 236 SER A CA 1
ATOM 1826 C C . SER A 1 236 ? 27.175 -11.978 2.533 1.00 53.56 236 SER A C 1
ATOM 1828 O O . SER A 1 236 ? 27.286 -13.201 2.419 1.00 53.56 236 SER A O 1
ATOM 1830 N N . SER A 1 237 ? 26.206 -11.277 1.946 1.00 40.56 237 SER A N 1
ATOM 1831 C CA . SER A 1 237 ? 25.147 -11.842 1.111 1.00 40.56 237 SER A CA 1
ATOM 1832 C C . SER A 1 237 ? 25.700 -12.453 -0.192 1.00 40.56 237 SER A C 1
ATOM 1834 O O . SER A 1 237 ? 26.462 -11.794 -0.903 1.00 40.56 237 SER A O 1
ATOM 1836 N N . PRO A 1 238 ? 25.332 -13.701 -0.543 1.00 49.25 238 PRO A N 1
ATOM 1837 C CA . PRO A 1 238 ? 25.626 -14.279 -1.853 1.00 49.25 238 PRO A CA 1
ATOM 1838 C C . PRO A 1 238 ? 24.717 -13.677 -2.948 1.00 49.25 238 PRO A C 1
ATOM 1840 O O . PRO A 1 238 ? 23.659 -13.126 -2.628 1.00 49.25 238 PRO A O 1
ATOM 1843 N N . PRO A 1 239 ? 25.091 -13.777 -4.240 1.00 50.06 239 PRO A N 1
ATOM 1844 C CA . PRO A 1 239 ? 24.266 -13.290 -5.345 1.00 50.06 239 PRO A CA 1
ATOM 1845 C C . PRO A 1 239 ? 22.909 -14.009 -5.372 1.00 50.06 239 PRO A C 1
ATOM 1847 O O . PRO A 1 239 ? 22.851 -15.235 -5.280 1.00 50.06 239 PRO A O 1
ATOM 1850 N N . LEU A 1 240 ? 21.835 -13.219 -5.482 1.00 53.62 240 LEU A N 1
ATOM 1851 C CA . LEU A 1 240 ? 20.425 -13.631 -5.489 1.00 53.62 240 LEU A CA 1
ATOM 1852 C C . LEU A 1 240 ? 20.186 -14.823 -6.438 1.00 53.62 240 LEU A C 1
ATOM 1854 O O . LEU A 1 240 ? 20.243 -14.650 -7.658 1.00 53.62 240 LEU A O 1
ATOM 1858 N N . PRO A 1 241 ? 19.924 -16.040 -5.923 1.00 60.44 241 PRO A N 1
ATOM 1859 C CA . PRO A 1 241 ? 19.694 -17.203 -6.762 1.00 60.44 241 PRO A CA 1
ATOM 1860 C C . PRO A 1 241 ? 18.203 -17.275 -7.121 1.00 60.44 241 PRO A C 1
ATOM 1862 O O . PRO A 1 241 ? 17.358 -16.693 -6.449 1.00 60.44 241 PRO A O 1
ATOM 1865 N N . HIS A 1 242 ? 17.864 -18.008 -8.177 1.00 56.38 242 HIS A N 1
ATOM 1866 C CA . HIS A 1 242 ? 16.543 -18.152 -8.813 1.00 56.38 242 HIS A CA 1
ATOM 1867 C C . HIS A 1 242 ? 15.274 -18.317 -7.929 1.00 56.38 242 HIS A C 1
ATOM 1869 O O . HIS A 1 242 ? 14.165 -18.295 -8.463 1.00 56.38 242 HIS A O 1
ATOM 1875 N N . SER A 1 243 ? 15.377 -18.468 -6.606 1.00 56.81 243 SER A N 1
ATOM 1876 C CA . SER A 1 243 ? 14.240 -18.640 -5.692 1.00 56.81 243 SER A CA 1
ATOM 1877 C C . SER A 1 243 ? 13.332 -17.407 -5.577 1.00 56.81 243 SER A C 1
ATOM 1879 O O . SER A 1 243 ? 12.115 -17.570 -5.474 1.00 56.81 243 SER A O 1
ATOM 1881 N N . GLN A 1 244 ? 13.878 -16.185 -5.635 1.00 60.53 244 GLN A N 1
ATOM 1882 C CA . GLN A 1 244 ? 13.062 -14.959 -5.584 1.00 60.53 244 GLN A CA 1
ATOM 1883 C C . GLN A 1 244 ? 12.200 -14.799 -6.835 1.00 60.53 244 GLN A C 1
ATOM 1885 O O . GLN A 1 244 ? 10.999 -14.544 -6.743 1.00 60.53 244 GLN A O 1
ATOM 1890 N N . LEU A 1 245 ? 12.799 -15.048 -8.000 1.00 63.47 245 LEU A N 1
ATOM 1891 C CA . LEU A 1 245 ? 12.106 -15.059 -9.284 1.00 63.47 245 LEU A CA 1
ATOM 1892 C C . LEU A 1 245 ? 10.989 -16.102 -9.293 1.00 63.47 245 LEU A C 1
ATOM 1894 O O . LEU A 1 245 ? 9.889 -15.794 -9.729 1.00 63.47 245 LEU A O 1
ATOM 1898 N N . LEU A 1 246 ? 11.219 -17.291 -8.728 1.00 67.19 246 LEU A N 1
ATOM 1899 C CA . LEU A 1 246 ? 10.186 -18.320 -8.585 1.00 67.19 246 LEU A CA 1
ATOM 1900 C C . LEU A 1 246 ? 9.024 -17.889 -7.685 1.00 67.19 246 LEU A C 1
ATOM 1902 O O . LEU A 1 246 ? 7.883 -18.171 -8.028 1.00 67.19 246 LEU A O 1
ATOM 1906 N N . CYS A 1 247 ? 9.268 -17.192 -6.572 1.00 66.00 247 CYS A N 1
ATOM 1907 C CA . CYS A 1 247 ? 8.181 -16.708 -5.711 1.00 66.00 247 CYS A CA 1
ATOM 1908 C C . CYS A 1 247 ? 7.338 -15.636 -6.412 1.00 66.00 247 CYS A C 1
ATOM 1910 O O . CYS A 1 247 ? 6.108 -15.677 -6.351 1.00 66.00 247 CYS A O 1
ATOM 1912 N N . ILE A 1 248 ? 7.992 -14.711 -7.119 1.00 65.19 248 ILE A N 1
ATOM 1913 C CA . ILE A 1 248 ? 7.316 -13.656 -7.877 1.00 65.19 248 ILE A CA 1
ATOM 1914 C C . ILE A 1 248 ? 6.567 -14.262 -9.068 1.00 65.19 248 ILE A C 1
ATOM 1916 O O . ILE A 1 248 ? 5.385 -13.985 -9.248 1.00 65.19 248 ILE A O 1
ATOM 1920 N N . LEU A 1 249 ? 7.196 -15.160 -9.829 1.00 65.75 249 LEU A N 1
ATOM 1921 C CA . LEU A 1 249 ? 6.558 -15.891 -10.924 1.00 65.75 249 LEU A CA 1
ATOM 1922 C C . LEU A 1 249 ? 5.419 -16.776 -10.429 1.00 65.75 249 LEU A C 1
ATOM 1924 O O . LEU A 1 249 ? 4.426 -16.885 -11.129 1.00 65.75 249 LEU A O 1
ATOM 1928 N N . TYR A 1 250 ? 5.501 -17.365 -9.234 1.00 69.75 250 TYR A N 1
ATOM 1929 C CA . TYR A 1 250 ? 4.401 -18.128 -8.643 1.00 69.75 250 TYR A CA 1
ATOM 1930 C C . TYR A 1 250 ? 3.247 -17.213 -8.234 1.00 69.75 250 TYR A C 1
ATOM 1932 O O . TYR A 1 250 ? 2.095 -17.538 -8.505 1.00 69.75 250 TYR A O 1
ATOM 1940 N N . ALA A 1 251 ? 3.530 -16.045 -7.648 1.00 62.56 251 ALA A N 1
ATOM 1941 C CA . ALA A 1 251 ? 2.513 -15.038 -7.350 1.00 62.56 251 ALA A CA 1
ATOM 1942 C C . ALA A 1 251 ? 1.826 -14.531 -8.629 1.00 62.56 251 ALA A C 1
ATOM 1944 O O . ALA A 1 251 ? 0.599 -14.413 -8.656 1.00 62.56 251 ALA A O 1
ATOM 1945 N N . ILE A 1 252 ? 2.601 -14.309 -9.696 1.00 66.12 252 ILE A N 1
ATOM 1946 C CA . ILE A 1 252 ? 2.115 -13.899 -11.016 1.00 66.12 252 ILE A CA 1
ATOM 1947 C C . ILE A 1 252 ? 1.344 -15.027 -11.708 1.00 66.12 252 ILE A C 1
ATOM 1949 O O . ILE A 1 252 ? 0.237 -14.794 -12.172 1.00 66.12 252 ILE A O 1
ATOM 1953 N N . LEU A 1 253 ? 1.849 -16.261 -11.723 1.00 63.75 253 LEU A N 1
ATOM 1954 C CA . LEU A 1 253 ? 1.130 -17.426 -12.242 1.00 63.75 253 LEU A CA 1
ATOM 1955 C C . LEU A 1 253 ? -0.179 -17.626 -11.486 1.00 63.75 253 LEU A C 1
ATOM 1957 O O . LEU A 1 253 ? -1.191 -17.885 -12.116 1.00 63.75 253 LEU A O 1
ATOM 1961 N N . LEU A 1 254 ? -0.217 -17.422 -10.167 1.00 63.69 254 LEU A N 1
ATOM 1962 C CA . LEU A 1 254 ? -1.471 -17.437 -9.412 1.00 63.69 254 LEU A CA 1
ATOM 1963 C C . LEU A 1 254 ? -2.415 -16.290 -9.788 1.00 63.69 254 LEU A C 1
ATOM 1965 O O . LEU A 1 254 ? -3.623 -16.453 -9.651 1.00 63.69 254 LEU A O 1
ATOM 1969 N N . LEU A 1 255 ? -1.901 -15.132 -10.209 1.00 58.75 255 LEU A N 1
ATOM 1970 C CA . LEU A 1 255 ? -2.728 -14.045 -10.742 1.00 58.75 255 LEU A CA 1
ATOM 1971 C C . LEU A 1 255 ? -3.288 -14.423 -12.125 1.00 58.75 255 LEU A C 1
ATOM 1973 O O . LEU A 1 255 ? -4.495 -14.322 -12.331 1.00 58.75 255 LEU A O 1
ATOM 1977 N N . SER A 1 256 ? -2.451 -14.951 -13.020 1.00 60.16 256 SER A N 1
ATOM 1978 C CA . SER A 1 256 ? -2.817 -15.306 -14.397 1.00 60.16 256 SER A CA 1
ATOM 1979 C C . SER A 1 256 ? -3.708 -16.553 -14.495 1.00 60.16 256 SER A C 1
ATOM 1981 O O . SER A 1 256 ? -4.671 -16.566 -15.257 1.00 60.16 256 SER A O 1
ATOM 1983 N N . PHE A 1 257 ? -3.445 -17.603 -13.709 1.00 51.00 257 PHE A N 1
ATOM 1984 C CA . PHE A 1 257 ? -4.182 -18.875 -13.764 1.00 51.00 257 PHE A CA 1
ATOM 1985 C C . PHE A 1 257 ? -5.633 -18.732 -13.277 1.00 51.00 257 PHE A C 1
ATOM 1987 O O . PHE A 1 257 ? -6.508 -19.458 -13.740 1.00 51.00 257 PHE A O 1
ATOM 1994 N N . LEU A 1 258 ? -5.928 -17.759 -12.403 1.00 49.38 258 LEU A N 1
ATOM 1995 C CA . LEU A 1 258 ? -7.307 -17.446 -12.010 1.00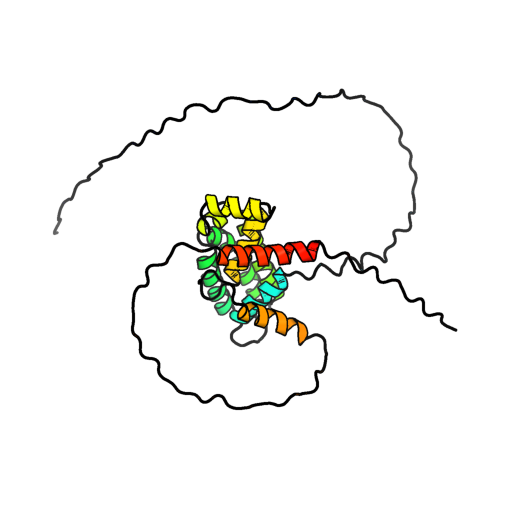 49.38 258 LEU A CA 1
ATOM 1996 C C . LEU A 1 258 ? -8.052 -16.576 -13.030 1.00 49.38 258 LEU A C 1
ATOM 1998 O O . LEU A 1 258 ? -9.273 -16.674 -13.110 1.00 49.38 258 LEU A O 1
ATOM 2002 N N . SER A 1 259 ? -7.352 -15.773 -13.837 1.00 54.28 259 SER A N 1
ATOM 2003 C CA . SER A 1 259 ? -7.965 -15.068 -14.976 1.00 54.28 259 SER A CA 1
ATOM 2004 C C . SER A 1 259 ? -8.352 -16.015 -16.119 1.00 54.28 259 SER A C 1
ATOM 2006 O O . SER A 1 259 ? -9.183 -15.665 -16.952 1.00 54.28 259 SER A O 1
ATOM 2008 N N . LEU A 1 260 ? -7.744 -17.205 -16.156 1.00 49.41 260 LEU A N 1
ATOM 2009 C CA . LEU A 1 260 ? -7.913 -18.222 -17.196 1.00 49.41 260 LEU A CA 1
ATOM 2010 C C . LEU A 1 260 ? -8.845 -19.376 -16.803 1.00 49.41 260 LEU A C 1
ATOM 2012 O O . LEU A 1 260 ? -9.143 -20.205 -17.661 1.00 49.41 260 LEU A O 1
ATOM 2016 N N . LEU A 1 261 ? -9.321 -19.452 -15.553 1.00 42.75 261 LEU A N 1
ATOM 2017 C CA . LEU A 1 261 ? -10.319 -20.455 -15.176 1.00 42.75 261 LEU A CA 1
ATOM 2018 C C . LEU A 1 261 ? -11.634 -20.153 -15.917 1.00 42.75 261 LEU A C 1
ATOM 2020 O O . LEU A 1 261 ? -12.239 -19.106 -15.665 1.00 42.75 261 LEU A O 1
ATOM 2024 N N . PRO A 1 262 ? -12.093 -21.039 -16.824 1.00 44.75 262 PRO A N 1
ATOM 2025 C CA . PRO A 1 262 ? -13.378 -20.867 -17.476 1.00 44.75 262 PRO A CA 1
ATOM 2026 C C . PRO A 1 262 ? -14.456 -20.875 -16.397 1.00 44.75 262 PRO A C 1
ATOM 2028 O O . PRO A 1 262 ? -14.484 -21.752 -15.529 1.00 44.75 262 PRO A O 1
ATOM 2031 N N . THR A 1 263 ? -15.329 -19.874 -16.440 1.00 47.22 263 THR A N 1
ATOM 2032 C CA . THR A 1 263 ? -16.534 -19.820 -15.617 1.00 47.22 263 THR A CA 1
ATOM 2033 C C . THR A 1 263 ? -17.230 -21.181 -15.672 1.00 47.22 263 THR A C 1
ATOM 2035 O O . THR A 1 263 ? -17.494 -21.674 -16.773 1.00 47.22 263 THR A O 1
ATOM 2038 N N . PRO A 1 264 ? -17.505 -21.833 -14.526 1.00 42.91 264 PRO A N 1
ATOM 2039 C CA . PRO A 1 264 ? -18.170 -23.122 -14.546 1.00 42.91 264 PRO A CA 1
ATOM 2040 C C . PRO A 1 264 ? -19.545 -22.931 -15.187 1.00 42.91 264 PRO A C 1
ATOM 2042 O O . PRO A 1 264 ? -20.395 -22.213 -14.661 1.00 42.91 264 PRO A O 1
ATOM 2045 N N . LEU A 1 265 ? -19.743 -23.558 -16.349 1.00 43.59 265 LEU A N 1
ATOM 2046 C CA . LEU A 1 265 ? -21.043 -23.730 -16.988 1.00 43.59 265 LEU A CA 1
ATOM 2047 C C . LEU A 1 265 ? -21.896 -24.605 -16.066 1.00 43.59 265 LEU A C 1
ATOM 2049 O O . LEU A 1 265 ? -21.961 -25.823 -16.217 1.00 43.59 265 LEU A O 1
ATOM 2053 N N . PHE A 1 266 ? -22.515 -23.987 -15.064 1.00 47.09 266 PHE A N 1
ATOM 2054 C CA . PHE A 1 266 ? -23.509 -24.654 -14.242 1.00 47.09 266 PHE A CA 1
ATOM 2055 C C . PHE A 1 266 ? -24.783 -24.781 -15.078 1.00 47.09 266 PHE A C 1
ATOM 2057 O O . PHE A 1 266 ? -25.537 -23.823 -15.252 1.00 47.09 266 PHE A O 1
ATOM 2064 N N . LEU A 1 267 ? -24.981 -25.969 -15.651 1.00 43.53 267 LEU A N 1
ATOM 2065 C CA . LEU A 1 267 ? -26.237 -26.352 -16.282 1.00 43.53 267 LEU A CA 1
ATOM 2066 C C . LEU A 1 267 ? -27.342 -26.297 -15.215 1.00 43.53 267 LEU A C 1
ATOM 2068 O O . LEU A 1 267 ? -27.201 -26.938 -14.170 1.00 43.53 267 LEU A O 1
ATOM 2072 N N . PRO A 1 268 ? -28.430 -25.543 -15.436 1.00 50.47 268 PRO A N 1
ATOM 2073 C CA . PRO A 1 268 ? -29.529 -25.510 -14.489 1.00 50.47 268 PRO A CA 1
ATOM 2074 C C . PRO A 1 268 ? -30.206 -26.885 -14.467 1.00 50.47 268 PRO A C 1
ATOM 2076 O O . PRO A 1 268 ? -30.810 -27.311 -15.452 1.00 50.47 268 PRO A O 1
ATOM 2079 N N . LEU A 1 269 ? -30.114 -27.579 -13.330 1.00 49.41 269 LEU A N 1
ATOM 2080 C CA . LEU A 1 269 ? -30.999 -28.691 -12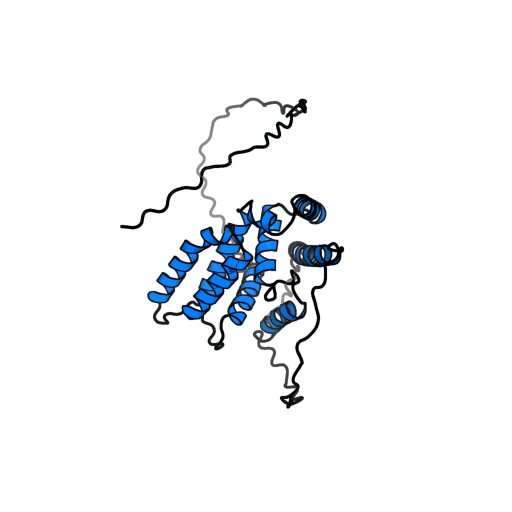.995 1.00 49.41 269 LEU A CA 1
ATOM 2081 C C . LEU A 1 269 ? -32.411 -28.117 -12.864 1.00 49.41 269 LEU A C 1
ATOM 2083 O O . LEU A 1 269 ? -32.775 -27.526 -11.849 1.00 49.41 269 LEU A O 1
ATOM 2087 N N . SER A 1 270 ? -33.181 -28.238 -13.943 1.00 55.25 270 SER A N 1
ATOM 2088 C CA . SER A 1 270 ? -34.610 -27.962 -13.945 1.00 55.25 270 SER A CA 1
ATOM 2089 C C . SER A 1 270 ? -35.274 -28.961 -12.999 1.00 55.25 270 SER A C 1
ATOM 2091 O O . SER A 1 270 ? -35.315 -30.157 -13.282 1.00 55.25 270 SER A O 1
ATOM 2093 N N . VAL A 1 271 ? -35.735 -28.480 -11.845 1.00 56.59 271 VAL A N 1
ATOM 2094 C CA . VAL A 1 271 ? -36.610 -29.249 -10.960 1.00 56.59 271 VAL A CA 1
ATOM 2095 C C . VAL A 1 271 ? -38.041 -29.014 -11.448 1.00 56.59 271 VAL A C 1
ATOM 2097 O O . VAL A 1 271 ? -38.503 -27.871 -11.394 1.00 56.59 271 VAL A O 1
ATOM 2100 N N . PRO A 1 272 ? -38.744 -30.039 -11.959 1.00 59.84 272 PRO A N 1
ATOM 2101 C CA . PRO A 1 272 ? -40.150 -29.907 -12.296 1.00 59.84 272 PRO A CA 1
ATOM 2102 C C . PRO A 1 272 ? -40.964 -29.867 -10.997 1.00 59.84 272 PRO A C 1
ATOM 2104 O O . PRO A 1 272 ? -40.977 -30.832 -10.237 1.00 59.84 272 PRO A O 1
ATOM 2107 N N . CYS A 1 273 ? -41.641 -28.750 -10.733 1.00 52.69 273 CYS A N 1
ATOM 2108 C CA . CYS A 1 273 ? -42.695 -28.713 -9.722 1.00 52.69 273 CYS A CA 1
ATOM 2109 C C . CYS A 1 273 ? -43.938 -29.416 -10.288 1.00 52.69 273 CYS A C 1
ATOM 2111 O O . CYS A 1 273 ? -44.435 -29.022 -11.344 1.00 52.69 273 CYS A O 1
ATOM 2113 N N . SER A 1 274 ? -44.406 -30.457 -9.595 1.00 66.75 274 SER A N 1
ATOM 2114 C CA . SER A 1 274 ? -45.761 -31.019 -9.707 1.00 66.75 274 SER A CA 1
ATOM 2115 C C . SER A 1 274 ? -46.565 -30.628 -8.478 1.00 66.75 274 SER A C 1
ATOM 2117 O O . SER A 1 274 ? -45.943 -30.554 -7.394 1.00 66.75 274 SER A O 1
#

Radius of gyration: 28.52 Å; Cα contacts (8 Å, |Δi|>4): 139; chains: 1; bounding box: 84×70×78 Å

Nearest PDB structures (foldseek):
  6kbn-assembly1_A  TM=2.610E-01  e=8.481E+00  Saccharomyces cerevisiae

Sequence (274 aa):
MIQSPGHQARTLRPKHSYNHDVFRTACFLRRPRMHAHKVPKPQATAASKGGSLGGLSVLTNTRPVDRLRFQSMLVFKQFDSDGDGKLTLEELDQYAAYSAERFGPAAEQFAPMYEKLRAEAAVALSGCVDVESFIELVRGQVKVASNNTVFPRSVFNDTELNQLGWDSALSRVEVAAALAIFRLLDFNLDNYVKLEDLRKAQVSTCARAGFKTLANPCNSAVPSGFPYPLTSPLSSSPPLPHSQLLCILYAILLLSFLSLLPTPLFLPLSVPCS